Protein AF-A0A948FWY2-F1 (afdb_monomer)

Structure (mmCIF, N/CA/C/O backbone):
data_AF-A0A948FWY2-F1
#
_entry.id   AF-A0A948FWY2-F1
#
loop_
_atom_site.group_PDB
_atom_site.id
_atom_site.type_symbol
_atom_site.label_atom_id
_atom_site.label_alt_id
_atom_site.label_comp_id
_atom_site.label_asym_id
_atom_site.label_entity_id
_atom_site.label_seq_id
_atom_site.pdbx_PDB_ins_code
_atom_site.Cartn_x
_atom_site.Cartn_y
_atom_site.Cartn_z
_atom_site.occupancy
_atom_site.B_iso_or_equiv
_atom_site.auth_seq_id
_atom_site.auth_comp_id
_atom_site.auth_asym_id
_atom_site.auth_atom_id
_atom_site.pdbx_PDB_model_num
ATOM 1 N N . MET A 1 1 ? -75.840 6.523 37.233 1.00 72.19 1 MET A N 1
ATOM 2 C CA . MET A 1 1 ? -74.784 6.254 38.236 1.00 72.19 1 MET A CA 1
ATOM 3 C C . MET A 1 1 ? -73.470 6.743 37.667 1.00 72.19 1 MET A C 1
ATOM 5 O O . MET A 1 1 ? -73.186 6.414 36.523 1.00 72.19 1 MET A O 1
ATOM 9 N N . ALA A 1 2 ? -72.717 7.547 38.417 1.00 69.56 2 ALA A N 1
ATOM 10 C CA . ALA A 1 2 ? -71.394 7.992 37.985 1.00 69.56 2 ALA A CA 1
ATOM 11 C C . ALA A 1 2 ? -70.441 6.792 37.902 1.00 69.56 2 ALA A C 1
ATOM 13 O O . ALA A 1 2 ? -70.475 5.906 38.762 1.00 69.56 2 ALA A O 1
ATOM 14 N N . THR A 1 3 ? -69.621 6.741 36.857 1.00 84.44 3 THR A N 1
ATOM 15 C CA . THR A 1 3 ? -68.682 5.635 36.657 1.00 84.44 3 THR A CA 1
ATOM 16 C C . THR A 1 3 ? -67.422 5.840 37.503 1.00 84.44 3 THR A C 1
ATOM 18 O O . THR A 1 3 ? -67.108 6.953 37.926 1.00 84.44 3 THR A O 1
ATOM 21 N N . LYS A 1 4 ? -66.651 4.771 37.754 1.00 82.81 4 LYS A N 1
ATOM 22 C CA . LYS A 1 4 ? -65.380 4.875 38.502 1.00 82.81 4 LYS A CA 1
ATOM 23 C C . LYS A 1 4 ? -64.406 5.873 37.859 1.00 82.81 4 LYS A C 1
ATOM 25 O O . LYS A 1 4 ? -63.645 6.518 38.570 1.00 82.81 4 LYS A O 1
ATOM 30 N N . LYS A 1 5 ? -64.460 6.022 36.531 1.00 83.75 5 LYS A N 1
ATOM 31 C CA . LYS A 1 5 ? -63.663 7.000 35.785 1.00 83.75 5 LYS A CA 1
ATOM 32 C C . LYS A 1 5 ? -64.078 8.433 36.124 1.00 83.75 5 LYS A C 1
ATOM 34 O O . LYS A 1 5 ? -63.208 9.232 36.447 1.00 83.75 5 LYS A O 1
ATOM 39 N N . ASP A 1 6 ? -65.381 8.719 36.158 1.00 85.69 6 ASP A N 1
ATOM 40 C CA . ASP A 1 6 ? -65.901 10.055 36.490 1.00 85.69 6 ASP A CA 1
ATOM 41 C C . ASP A 1 6 ? -65.516 10.487 37.912 1.00 85.69 6 ASP A C 1
ATOM 43 O O . ASP A 1 6 ? -65.159 11.641 38.138 1.00 85.69 6 ASP A O 1
ATOM 47 N N . LEU A 1 7 ? -65.521 9.552 38.871 1.00 85.12 7 LEU A N 1
ATOM 48 C CA . LEU A 1 7 ? -65.091 9.818 40.250 1.00 85.12 7 LEU A CA 1
ATOM 49 C C . LEU A 1 7 ? -63.589 10.136 40.344 1.00 85.12 7 LEU A C 1
ATOM 51 O O . LEU A 1 7 ? -63.199 11.050 41.072 1.00 85.12 7 LEU A O 1
ATOM 55 N N . VAL A 1 8 ? -62.745 9.416 39.598 1.00 86.50 8 VAL A N 1
ATOM 56 C CA . VAL A 1 8 ? -61.293 9.669 39.556 1.00 86.50 8 VAL A CA 1
ATOM 57 C C . VAL A 1 8 ? -60.990 10.996 38.860 1.00 86.50 8 VAL A C 1
ATOM 59 O O . VAL A 1 8 ? -60.147 11.759 39.335 1.00 86.50 8 VAL A O 1
ATOM 62 N N . GLU A 1 9 ? -61.705 11.310 37.780 1.00 84.81 9 GLU A N 1
ATOM 63 C CA . GLU A 1 9 ? -61.578 12.576 37.058 1.00 84.81 9 GLU A CA 1
ATOM 64 C C . GLU A 1 9 ? -61.958 13.754 37.975 1.00 84.81 9 GLU A C 1
ATOM 66 O O . GLU A 1 9 ? -61.161 14.683 38.137 1.00 84.81 9 GLU A O 1
ATOM 71 N N . ALA A 1 10 ? -63.101 13.665 38.670 1.00 85.00 10 ALA A N 1
ATOM 72 C CA . ALA A 1 10 ? -63.584 14.680 39.612 1.00 85.00 10 ALA A CA 1
ATOM 73 C C . ALA A 1 10 ? -62.633 14.889 40.804 1.00 85.00 10 ALA A C 1
ATOM 75 O O . ALA A 1 10 ? -62.342 16.030 41.174 1.00 85.00 10 ALA A O 1
ATOM 76 N N . TYR A 1 11 ? -62.091 13.806 41.372 1.00 85.94 11 TYR A N 1
ATOM 77 C CA . TYR A 1 11 ? -61.087 13.884 42.436 1.00 85.94 11 TYR A CA 1
ATOM 78 C C . TYR A 1 11 ? -59.767 14.496 41.941 1.00 85.94 11 TYR A C 1
ATOM 80 O O . TYR A 1 11 ? -59.145 15.312 42.624 1.00 85.94 11 TYR A O 1
ATOM 88 N N . SER A 1 12 ? -59.333 14.153 40.725 1.00 81.44 12 SER A N 1
ATOM 89 C CA . SER A 1 12 ? -58.130 14.745 40.133 1.00 81.44 12 SER A CA 1
ATOM 90 C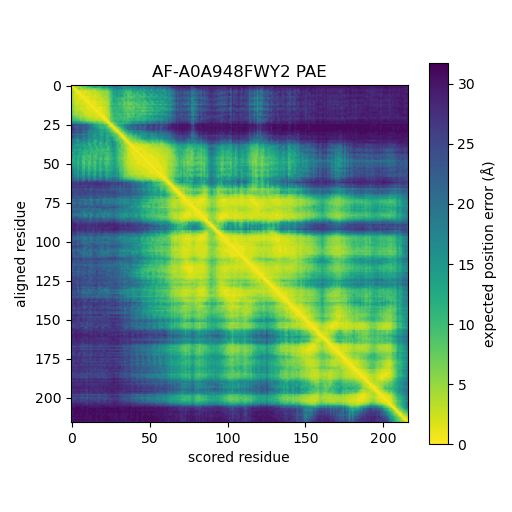 C . SER A 1 12 ? -58.300 16.245 39.862 1.00 81.44 12 SER A C 1
ATOM 92 O O . SER A 1 12 ? -57.350 17.012 40.033 1.00 81.44 12 SER A O 1
ATOM 94 N N . PHE A 1 13 ? -59.512 16.671 39.493 1.00 80.62 13 PHE A N 1
ATOM 95 C CA . PHE A 1 13 ? -59.864 18.066 39.257 1.00 80.62 13 PHE A CA 1
ATOM 96 C C . PHE A 1 13 ? -59.864 18.884 40.555 1.00 80.62 13 PHE A C 1
ATOM 98 O O . PHE A 1 13 ? -59.209 19.928 40.613 1.00 80.62 13 PHE A O 1
ATOM 105 N N . SER A 1 14 ? -60.515 18.395 41.619 1.00 83.81 14 SER A N 1
ATOM 106 C CA . SER A 1 14 ? -60.532 19.084 42.921 1.00 83.81 14 SER A CA 1
ATOM 107 C C . SER A 1 14 ? -59.126 19.213 43.512 1.00 83.81 14 SER A C 1
ATOM 109 O O . SER A 1 14 ? -58.742 20.288 43.979 1.00 83.81 14 SER A O 1
ATOM 111 N N . ARG A 1 15 ? -58.312 18.155 43.398 1.00 82.75 15 ARG A N 1
ATOM 112 C CA . ARG A 1 15 ? -56.911 18.162 43.828 1.00 82.75 15 ARG A CA 1
ATOM 113 C C . ARG A 1 15 ? -56.069 19.170 43.045 1.00 82.75 15 ARG A C 1
ATOM 115 O O . ARG A 1 15 ? -55.296 19.898 43.662 1.00 82.75 15 ARG A O 1
ATOM 122 N N . ARG A 1 16 ? -56.213 19.247 41.715 1.00 75.38 16 ARG A N 1
ATOM 123 C CA . ARG A 1 16 ? -55.498 20.245 40.894 1.00 75.38 16 ARG A CA 1
ATOM 124 C C . ARG A 1 16 ? -55.844 21.662 41.336 1.00 75.38 16 ARG A C 1
ATOM 126 O O . ARG A 1 16 ? -54.931 22.427 41.611 1.00 75.38 16 ARG A O 1
ATOM 133 N N . ARG A 1 17 ? -57.135 21.972 41.491 1.00 77.81 17 ARG A N 1
ATOM 134 C CA . ARG A 1 17 ? -57.610 23.305 41.896 1.00 77.81 17 ARG A CA 1
ATOM 135 C C . ARG A 1 17 ? -57.062 23.743 43.259 1.00 77.81 17 ARG A C 1
ATOM 137 O O . ARG A 1 17 ? -56.660 24.894 43.403 1.00 77.81 17 ARG A O 1
ATOM 144 N N . LEU A 1 18 ? -57.005 22.833 44.236 1.00 79.06 18 LEU A N 1
ATOM 145 C CA . LEU A 1 18 ? -56.407 23.111 45.548 1.00 79.06 18 LEU A CA 1
ATOM 146 C C . LEU A 1 18 ? -54.900 23.372 45.449 1.00 79.06 18 LEU A C 1
ATOM 148 O O . LEU A 1 18 ? -54.412 24.345 46.013 1.00 79.06 18 LEU A O 1
ATOM 152 N N . VAL A 1 19 ? -54.165 22.541 44.704 1.00 74.00 19 VAL A N 1
ATOM 153 C CA . VAL A 1 19 ? -52.713 22.707 44.528 1.00 74.00 19 VAL A CA 1
ATOM 154 C C . VAL A 1 19 ? -52.393 24.024 43.822 1.00 74.00 19 VAL A C 1
ATOM 156 O O . VAL A 1 19 ? -51.484 24.728 44.249 1.00 74.00 19 VAL A O 1
ATOM 159 N N . THR A 1 20 ? -53.158 24.405 42.797 1.00 67.44 20 THR A N 1
ATOM 160 C CA . THR A 1 20 ? -52.990 25.698 42.120 1.00 67.44 20 THR A CA 1
ATOM 161 C C . THR A 1 20 ? -53.187 26.863 43.077 1.00 67.44 20 THR A C 1
ATOM 163 O O . THR A 1 20 ? -52.344 27.748 43.103 1.00 67.44 20 THR A O 1
ATOM 166 N N . ALA A 1 21 ? -54.237 26.838 43.905 1.00 70.69 21 ALA A N 1
ATOM 167 C CA . ALA A 1 21 ? -54.522 27.915 44.854 1.00 70.69 21 ALA A CA 1
ATOM 168 C C . ALA A 1 21 ? -53.371 28.158 45.848 1.00 70.69 21 ALA A C 1
ATOM 170 O O . ALA A 1 21 ? -53.100 29.304 46.198 1.00 70.69 21 ALA A O 1
ATOM 171 N N . PHE A 1 22 ? -52.665 27.099 46.261 1.00 70.56 22 PHE A N 1
ATOM 172 C CA . PHE A 1 22 ? -51.497 27.213 47.138 1.00 70.56 22 PHE A CA 1
ATOM 173 C C . PHE A 1 22 ? -50.196 27.555 46.398 1.00 70.56 22 PHE A C 1
ATOM 175 O O . PHE A 1 22 ? -49.349 28.242 46.959 1.00 70.56 22 PHE A O 1
ATOM 182 N N . VAL A 1 23 ? -50.020 27.092 45.157 1.00 69.12 23 VAL A N 1
ATOM 183 C CA . VAL A 1 23 ? -48.776 27.282 44.387 1.00 69.12 23 VAL A CA 1
ATOM 184 C C . VAL A 1 23 ? -48.736 28.625 43.649 1.00 69.12 23 VAL A C 1
ATOM 186 O O . VAL A 1 23 ? -47.660 29.197 43.511 1.00 69.12 23 VAL A O 1
ATOM 189 N N . SER A 1 24 ? -49.867 29.149 43.161 1.00 63.00 24 SER A N 1
ATOM 190 C CA . SER A 1 24 ? -49.864 30.334 42.290 1.00 63.00 24 SER A CA 1
ATOM 191 C C . SER A 1 24 ? -49.848 31.670 43.030 1.00 63.00 24 SER A C 1
ATOM 193 O O . SER A 1 24 ? -49.515 32.664 42.398 1.00 63.00 24 SER A O 1
ATOM 195 N N . GLY A 1 25 ? -50.212 31.722 44.318 1.00 63.56 25 GLY A N 1
ATOM 196 C CA . GLY A 1 25 ? -50.006 32.873 45.217 1.00 63.56 25 GLY A CA 1
ATOM 197 C C . GLY A 1 25 ? -50.371 34.284 44.706 1.00 63.56 25 GLY A C 1
ATOM 198 O O . GLY A 1 25 ? -49.861 35.253 45.256 1.00 63.56 25 GLY A O 1
ATOM 199 N N . ALA A 1 26 ? -51.189 34.442 43.657 1.00 51.53 26 ALA A N 1
ATOM 200 C CA . ALA A 1 26 ? -51.280 35.700 42.913 1.00 51.53 26 ALA A CA 1
ATOM 201 C C . ALA A 1 26 ? -52.506 36.549 43.317 1.00 51.53 26 ALA A C 1
ATOM 203 O O . ALA A 1 26 ? -53.642 36.158 43.022 1.00 51.53 26 ALA A O 1
ATOM 204 N N . PRO A 1 27 ? -52.314 37.744 43.912 1.00 51.69 27 PRO A N 1
ATOM 205 C CA . PRO A 1 27 ? -53.354 38.759 44.010 1.00 51.69 27 PRO A CA 1
ATOM 206 C C . PRO A 1 27 ? -53.512 39.401 42.622 1.00 51.69 27 PRO A C 1
ATOM 208 O O . PRO A 1 27 ? -52.630 40.125 42.174 1.00 51.69 27 PRO A O 1
ATOM 211 N N . GLY A 1 28 ? -54.598 39.109 41.898 1.00 56.16 28 GLY A N 1
ATOM 212 C CA . GLY A 1 28 ? -54.852 39.780 40.609 1.00 56.16 28 GLY A CA 1
ATOM 213 C C . GLY A 1 28 ? -55.630 39.021 39.533 1.00 56.16 28 GLY A C 1
ATOM 214 O O . GLY A 1 28 ? -55.784 39.544 38.436 1.00 56.16 28 GLY A O 1
ATOM 215 N N . GLY A 1 29 ? -56.151 37.820 39.801 1.00 53.47 29 GLY A N 1
ATOM 216 C CA . GLY A 1 29 ? -57.229 37.259 38.972 1.00 53.47 29 GLY A CA 1
ATOM 217 C C . GLY A 1 29 ? -56.842 36.764 37.573 1.00 53.47 29 GLY A C 1
ATOM 218 O O . GLY A 1 29 ? -57.693 36.731 36.689 1.00 53.47 29 GLY A O 1
ATOM 219 N N . ARG A 1 30 ? -55.596 36.333 37.349 1.00 54.00 30 ARG A N 1
ATOM 220 C CA . ARG A 1 30 ? -55.275 35.480 36.194 1.00 54.00 30 ARG A CA 1
ATOM 221 C C . ARG A 1 30 ? -55.020 34.060 36.673 1.00 54.00 30 ARG A C 1
ATOM 223 O O . ARG A 1 30 ? -53.987 33.779 37.273 1.00 54.00 30 ARG A O 1
ATOM 230 N N . GLU A 1 31 ? -55.980 33.181 36.409 1.00 54.06 31 GLU A N 1
ATOM 231 C CA . GLU A 1 31 ? -55.811 31.736 36.539 1.00 54.06 31 GLU A CA 1
ATOM 232 C C . GLU A 1 31 ? -54.710 31.300 35.572 1.00 54.06 31 GLU A C 1
ATOM 234 O O . GLU A 1 31 ? -54.880 31.290 34.353 1.00 54.06 31 GLU A O 1
ATOM 239 N N . VAL A 1 32 ? -53.533 31.009 36.117 1.00 56.25 32 VAL A N 1
ATOM 240 C CA . VAL A 1 32 ? -52.449 30.407 35.349 1.00 56.25 32 VAL A CA 1
ATOM 241 C C . VAL A 1 32 ? -52.719 28.906 35.339 1.00 56.25 32 VAL A C 1
ATOM 243 O O . VAL A 1 32 ? -52.708 28.273 36.397 1.00 56.25 32 VAL A O 1
ATOM 246 N N . GLU A 1 33 ? -53.017 28.340 34.164 1.00 58.34 33 GLU A N 1
ATOM 247 C CA . GLU A 1 33 ? -53.166 26.890 33.995 1.00 58.34 33 GLU A CA 1
ATOM 248 C C . GLU A 1 33 ? -51.901 26.213 34.555 1.00 58.34 33 GLU A C 1
ATOM 250 O O . GLU A 1 33 ? -50.791 26.570 34.143 1.00 58.34 33 GLU A O 1
ATOM 255 N N . PRO A 1 34 ? -52.022 25.267 35.502 1.00 59.66 34 PRO A N 1
ATOM 256 C CA . PRO A 1 34 ? -50.866 24.605 36.081 1.00 59.66 34 PRO A CA 1
ATOM 257 C C . PRO A 1 34 ? -50.073 23.937 34.968 1.00 59.66 34 PRO A C 1
ATOM 259 O O . PRO A 1 34 ? -50.555 22.996 34.325 1.00 59.66 34 PRO A O 1
ATOM 262 N N . ALA A 1 35 ? -48.844 24.405 34.744 1.00 61.06 35 ALA A N 1
ATOM 263 C CA . ALA A 1 35 ? -47.909 23.688 33.898 1.00 61.06 35 ALA A CA 1
ATOM 264 C C . ALA A 1 35 ? -47.863 22.238 34.402 1.00 61.06 35 ALA A C 1
ATOM 266 O O . ALA A 1 35 ? -47.798 21.992 35.607 1.00 61.06 35 ALA A O 1
ATOM 267 N N . ARG A 1 36 ? -47.982 21.265 33.494 1.00 65.50 36 ARG A N 1
ATOM 268 C CA . ARG A 1 36 ? -47.940 19.832 33.820 1.00 65.50 36 ARG A CA 1
ATOM 269 C C . ARG A 1 36 ? -46.520 19.318 33.560 1.00 65.50 36 ARG A C 1
ATOM 271 O O . ARG A 1 36 ? -46.328 18.629 32.553 1.00 65.50 36 ARG A O 1
ATOM 278 N N . PRO A 1 37 ? -45.520 19.608 34.422 1.00 67.75 37 PRO A N 1
ATOM 279 C CA . PRO A 1 37 ? -44.139 19.204 34.175 1.00 67.75 37 PRO A CA 1
ATOM 280 C C . PRO A 1 37 ? -44.010 17.684 34.057 1.00 67.75 37 PRO A C 1
ATOM 282 O O . PRO A 1 37 ? -43.138 17.208 33.348 1.00 67.75 37 PRO A O 1
ATOM 285 N N . GLY A 1 38 ? -44.930 16.910 34.650 1.00 75.56 38 GLY A N 1
ATOM 286 C CA . GLY A 1 38 ? -44.935 15.449 34.552 1.00 75.56 38 GLY A CA 1
ATOM 287 C C . GLY A 1 38 ? -44.917 14.914 33.115 1.00 75.56 38 GLY A C 1
ATOM 288 O O . GLY A 1 38 ? -44.238 13.929 32.857 1.00 75.56 38 GLY A O 1
ATOM 289 N N . ARG A 1 39 ? -45.583 15.575 32.152 1.00 81.00 39 ARG A N 1
ATOM 290 C CA . ARG A 1 39 ? -45.530 15.143 30.739 1.00 81.00 39 ARG A CA 1
ATOM 291 C C . ARG A 1 39 ? -44.156 15.396 30.121 1.00 81.00 39 ARG A C 1
ATOM 293 O O . ARG A 1 39 ? -43.682 14.557 29.365 1.00 81.00 39 ARG A O 1
ATOM 300 N N . ALA A 1 40 ? -43.522 16.516 30.469 1.00 83.81 40 ALA A N 1
ATOM 301 C CA . ALA A 1 40 ? -42.167 16.833 30.031 1.00 83.81 40 ALA A CA 1
ATOM 302 C C . ALA A 1 40 ? -41.135 15.886 30.666 1.00 83.81 40 ALA A C 1
ATOM 304 O O . ALA A 1 40 ? -40.248 15.408 29.969 1.00 83.81 40 ALA A O 1
ATOM 305 N N . VAL A 1 41 ? -41.296 15.535 31.947 1.00 90.00 41 VAL A N 1
ATOM 306 C CA . VAL A 1 41 ? -40.441 14.559 32.645 1.00 90.00 41 VAL A CA 1
ATOM 307 C C . VAL A 1 41 ? -40.566 13.169 32.018 1.00 90.00 41 VAL A C 1
ATOM 309 O O . VAL A 1 41 ? -39.554 12.555 31.702 1.00 90.00 41 VAL A O 1
ATOM 312 N N . ILE A 1 42 ? -41.790 12.688 31.775 1.00 91.81 42 ILE A N 1
ATOM 313 C CA . ILE A 1 42 ? -42.019 11.390 31.116 1.00 91.81 42 ILE A CA 1
ATOM 314 C C . ILE A 1 42 ? -41.444 11.396 29.694 1.00 91.81 42 ILE A C 1
ATOM 316 O O . ILE A 1 42 ? -40.797 10.432 29.294 1.00 91.81 42 ILE A O 1
ATOM 320 N N . GLY A 1 43 ? -41.636 12.490 28.949 1.00 92.56 43 GLY A N 1
ATOM 321 C CA . GLY A 1 43 ? -41.033 12.665 27.628 1.00 92.56 43 GLY A CA 1
ATOM 322 C C . GLY A 1 43 ? -39.504 12.617 27.673 1.00 92.56 43 GLY A C 1
ATOM 323 O O . GLY A 1 43 ? -38.893 11.912 26.875 1.00 92.56 43 GLY A O 1
ATOM 324 N N . GLY A 1 44 ? -38.886 13.294 28.644 1.00 94.06 44 GLY A N 1
ATOM 325 C CA . GLY A 1 44 ? -37.437 13.268 28.853 1.00 94.06 44 GLY A CA 1
ATOM 326 C C . GLY A 1 44 ? -36.908 11.872 29.187 1.00 94.06 44 GLY A C 1
ATOM 327 O O . GLY A 1 44 ? -35.919 11.440 28.602 1.00 94.06 44 GLY A O 1
ATOM 328 N N . ILE A 1 45 ? -37.600 11.130 30.059 1.00 96.38 45 ILE A N 1
ATOM 329 C CA . ILE A 1 45 ? -37.248 9.738 30.387 1.00 96.38 45 ILE A CA 1
ATOM 330 C C . ILE A 1 45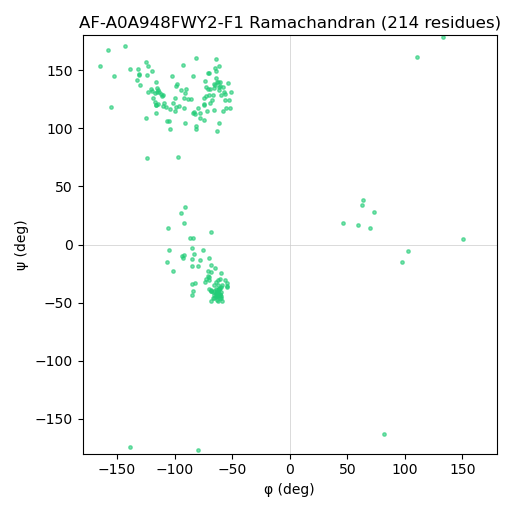 ? -37.335 8.853 29.139 1.00 96.38 45 ILE A C 1
ATOM 332 O O . ILE A 1 45 ? -36.425 8.068 28.886 1.00 96.38 45 ILE A O 1
ATOM 336 N N . ALA A 1 46 ? -38.389 8.999 28.332 1.00 96.50 46 ALA A N 1
ATOM 337 C CA . ALA A 1 46 ? -38.541 8.226 27.102 1.00 96.50 46 ALA A CA 1
ATOM 338 C C . ALA A 1 46 ? -37.389 8.484 26.113 1.00 96.50 46 ALA A C 1
ATOM 340 O O . ALA A 1 46 ? -36.834 7.537 25.560 1.00 96.50 46 ALA A O 1
ATOM 341 N N . ILE A 1 47 ? -36.978 9.746 25.940 1.00 96.81 47 ILE A N 1
ATOM 342 C CA . ILE A 1 47 ? -35.830 10.109 25.093 1.00 96.81 47 ILE A CA 1
ATOM 343 C C . ILE A 1 47 ? -34.526 9.528 25.654 1.00 96.81 47 ILE A C 1
ATOM 345 O O . ILE A 1 47 ? -33.737 8.970 24.895 1.00 96.81 47 ILE A O 1
ATOM 349 N N . ALA A 1 48 ? -34.302 9.607 26.968 1.00 97.12 48 ALA A N 1
ATOM 350 C CA . ALA A 1 48 ? -33.104 9.053 27.598 1.00 97.12 48 ALA A CA 1
ATOM 351 C C . ALA A 1 48 ? -32.991 7.534 27.381 1.00 97.12 48 ALA A C 1
ATOM 353 O O . ALA A 1 48 ? -31.923 7.037 27.029 1.00 97.12 48 ALA A O 1
ATOM 354 N N . VAL A 1 49 ? -34.102 6.804 27.520 1.00 97.69 49 VAL A N 1
ATOM 355 C CA . VAL A 1 49 ? -34.152 5.359 27.247 1.00 97.69 49 VAL A CA 1
ATOM 356 C C . VAL A 1 49 ? -33.863 5.064 25.775 1.00 97.69 49 VAL A C 1
ATOM 358 O O . VAL A 1 49 ? -33.096 4.150 25.487 1.00 97.69 49 VAL A O 1
ATOM 361 N N . LEU A 1 50 ? -34.419 5.846 24.844 1.00 97.31 50 LEU A N 1
ATOM 362 C CA . LEU A 1 50 ? -34.147 5.684 23.411 1.00 97.31 50 LEU A CA 1
ATOM 363 C C . LEU A 1 50 ? -32.674 5.925 23.064 1.00 97.31 50 LEU A C 1
ATOM 365 O O . LEU A 1 50 ? -32.108 5.170 22.278 1.00 97.31 50 LEU A O 1
ATOM 369 N N . LEU A 1 51 ? -32.036 6.929 23.669 1.00 97.25 51 LEU A N 1
ATOM 370 C CA . LEU A 1 51 ? -30.609 7.196 23.470 1.00 97.25 51 LEU A CA 1
ATOM 371 C C . LEU A 1 51 ? -29.735 6.064 24.021 1.00 97.25 51 LEU A C 1
ATOM 373 O O . LEU A 1 51 ? -28.812 5.624 23.339 1.00 97.25 51 LEU A O 1
ATOM 377 N N . LEU A 1 52 ? -30.045 5.554 25.218 1.00 96.50 52 LEU A N 1
ATOM 378 C CA . LEU A 1 52 ? -29.335 4.411 25.802 1.00 96.50 52 LEU A CA 1
ATOM 379 C C . LEU A 1 52 ? -29.508 3.143 24.956 1.00 96.50 52 LEU A C 1
ATOM 381 O O . LEU A 1 52 ? -28.535 2.429 24.720 1.00 96.50 52 LEU A O 1
ATOM 385 N N . ALA A 1 53 ? -30.719 2.889 24.458 1.00 95.69 53 ALA A N 1
ATOM 386 C CA . ALA A 1 53 ? -30.987 1.777 23.552 1.00 95.69 53 ALA A CA 1
ATOM 387 C C . ALA A 1 53 ? -30.211 1.926 22.232 1.00 95.69 53 ALA A C 1
ATOM 389 O O . ALA A 1 53 ? -29.584 0.970 21.782 1.00 95.69 53 ALA A O 1
ATOM 390 N N . GLY A 1 54 ? -30.184 3.128 21.647 1.00 93.19 54 GLY A N 1
ATOM 391 C CA . GLY A 1 54 ? -29.406 3.422 20.442 1.00 93.19 54 GLY A CA 1
ATOM 392 C C . GLY A 1 54 ? -27.906 3.194 20.641 1.00 93.19 54 GLY A C 1
ATOM 393 O O . GLY A 1 54 ? -27.273 2.522 19.829 1.00 93.19 54 GLY A O 1
ATOM 394 N N . ALA A 1 55 ? -27.342 3.671 21.753 1.00 92.38 55 ALA A N 1
ATOM 395 C CA . ALA A 1 55 ? -25.938 3.442 22.092 1.00 92.38 55 ALA A CA 1
ATOM 396 C C . ALA A 1 55 ? -25.619 1.949 22.298 1.00 92.38 55 ALA A C 1
ATOM 398 O O . ALA A 1 55 ? -24.577 1.474 21.845 1.00 92.38 55 ALA A O 1
ATOM 399 N N . ALA A 1 56 ? -26.520 1.190 22.932 1.00 89.00 56 ALA A N 1
ATOM 400 C CA . ALA A 1 56 ? -26.355 -0.251 23.115 1.00 89.00 56 ALA A CA 1
ATOM 401 C C . ALA A 1 56 ? -26.346 -1.006 21.775 1.00 89.00 56 ALA A C 1
ATOM 403 O O . ALA A 1 56 ? -25.495 -1.869 21.567 1.00 89.00 56 ALA A O 1
ATOM 404 N N . VAL A 1 57 ? -27.239 -0.646 20.848 1.00 89.12 57 VAL A N 1
ATOM 405 C CA . VAL A 1 57 ? -27.276 -1.229 19.497 1.00 89.12 57 VAL A CA 1
ATOM 406 C C . VAL A 1 57 ? -25.998 -0.903 18.722 1.00 89.12 57 VAL A C 1
ATOM 408 O O . VAL A 1 57 ? -25.396 -1.805 18.146 1.00 89.12 57 VAL A O 1
ATOM 411 N N . LEU A 1 58 ? -25.533 0.349 18.758 1.00 84.81 58 LEU A N 1
ATOM 412 C CA . LEU A 1 58 ? -24.286 0.748 18.093 1.00 84.81 58 LEU A CA 1
ATOM 413 C C . LEU A 1 58 ? -23.069 -0.016 18.632 1.00 84.81 58 LEU A C 1
ATOM 415 O O . LEU A 1 58 ? -22.203 -0.407 17.853 1.00 84.81 58 LEU A O 1
ATOM 419 N N . LYS A 1 59 ? -23.021 -0.280 19.943 1.00 81.56 59 LYS A N 1
ATOM 420 C CA . LYS A 1 59 ? -21.951 -1.078 20.557 1.00 81.56 59 LYS A CA 1
ATOM 421 C C . LYS A 1 59 ? -21.943 -2.526 20.060 1.00 81.56 59 LYS A C 1
ATOM 423 O O . LYS A 1 59 ? -20.872 -3.083 19.883 1.00 81.56 59 LYS A O 1
ATOM 428 N N . ILE A 1 60 ? -23.115 -3.128 19.855 1.00 77.44 60 ILE A N 1
ATOM 429 C CA . ILE A 1 60 ? -23.238 -4.518 19.385 1.00 77.44 60 ILE A CA 1
ATOM 430 C C . ILE A 1 60 ? -22.872 -4.637 17.899 1.00 77.44 60 ILE A C 1
ATOM 432 O O . ILE A 1 60 ? -22.334 -5.655 17.482 1.00 77.44 60 ILE A O 1
ATOM 436 N N . ILE A 1 61 ? -23.149 -3.600 17.102 1.00 74.81 61 ILE A N 1
ATOM 437 C CA . ILE A 1 61 ? -22.799 -3.569 15.673 1.00 74.81 61 ILE A CA 1
ATOM 438 C C . ILE A 1 61 ? -21.288 -3.380 15.467 1.00 74.81 61 ILE A C 1
ATOM 440 O O . ILE A 1 61 ? -20.742 -3.871 14.480 1.00 74.81 61 ILE A O 1
ATOM 444 N N . GLY A 1 62 ? -20.602 -2.696 16.388 1.00 61.25 62 GLY A N 1
ATOM 445 C CA . GLY A 1 62 ? -19.142 -2.659 16.413 1.00 61.25 62 GLY A CA 1
ATOM 446 C C . GLY A 1 62 ? -18.594 -4.062 16.652 1.00 61.25 62 GLY A C 1
ATOM 447 O O . GLY A 1 62 ? -18.562 -4.523 17.790 1.00 61.25 62 GLY A O 1
ATOM 448 N N . SER A 1 63 ? -18.205 -4.751 15.579 1.00 55.91 63 SER A N 1
ATOM 449 C CA . SER A 1 63 ? -17.636 -6.094 15.678 1.00 55.91 63 SER A CA 1
ATOM 450 C C . SER A 1 63 ? -16.350 -6.045 16.510 1.00 55.91 63 SER A C 1
ATOM 452 O O . SER A 1 63 ? -15.555 -5.115 16.329 1.00 55.91 63 SER A O 1
ATOM 454 N N . PRO A 1 64 ? -16.138 -6.994 17.440 1.00 61.97 64 PRO A N 1
ATOM 455 C CA . PRO A 1 64 ? -14.834 -7.159 18.056 1.00 61.97 64 PRO A CA 1
ATOM 456 C C . PRO A 1 64 ? -13.833 -7.463 16.942 1.00 61.97 64 PRO A C 1
ATOM 458 O O . PRO A 1 64 ? -14.081 -8.307 16.086 1.00 61.97 64 PRO A O 1
ATOM 461 N N . VAL A 1 65 ? -12.742 -6.705 16.916 1.00 67.19 65 VAL A N 1
ATOM 462 C CA . VAL A 1 65 ? -11.642 -6.992 16.009 1.00 67.19 65 VAL A CA 1
ATOM 463 C C . VAL A 1 65 ? -10.815 -8.083 16.673 1.00 67.19 65 VAL A C 1
ATOM 465 O O . VAL A 1 65 ? -10.085 -7.801 17.624 1.00 67.19 65 VAL A O 1
ATOM 468 N N . ASP A 1 66 ? -11.026 -9.325 16.245 1.00 67.94 66 ASP A N 1
ATOM 469 C CA . ASP A 1 66 ? -10.270 -10.473 16.733 1.00 67.94 66 ASP A CA 1
ATOM 470 C C . ASP A 1 66 ? -8.947 -10.533 15.970 1.00 67.94 66 ASP A C 1
ATOM 472 O O . ASP A 1 66 ? -8.913 -10.743 14.760 1.00 67.94 66 ASP A O 1
ATOM 476 N N . LEU A 1 67 ? -7.859 -10.280 16.693 1.00 73.81 67 LEU A N 1
ATOM 477 C CA . LEU A 1 67 ? -6.509 -10.504 16.200 1.00 73.81 67 LEU A CA 1
ATOM 478 C C . LEU A 1 67 ? -6.239 -12.000 16.296 1.00 73.81 67 LEU A C 1
ATOM 480 O O . LEU A 1 67 ? -6.184 -12.528 17.406 1.00 73.81 67 LEU A O 1
ATOM 484 N N . ASP A 1 68 ? -6.096 -12.671 15.159 1.00 74.62 68 ASP A N 1
ATOM 485 C CA . ASP A 1 68 ? -5.644 -14.063 15.147 1.00 74.62 68 ASP A CA 1
ATOM 486 C C . ASP A 1 68 ? -4.115 -14.113 15.355 1.00 74.62 68 ASP A C 1
ATOM 488 O O . ASP A 1 68 ? -3.366 -13.685 14.473 1.00 74.62 68 ASP A O 1
ATOM 492 N N . PRO A 1 69 ? -3.616 -14.578 16.514 1.00 68.94 69 PRO A N 1
ATOM 493 C CA . PRO A 1 69 ? -2.184 -14.670 16.748 1.00 68.94 69 PRO A CA 1
ATOM 494 C C . PRO A 1 69 ? -1.525 -15.759 15.898 1.00 68.94 69 PRO A C 1
ATOM 496 O O . PRO A 1 69 ? -0.308 -15.783 15.845 1.00 68.94 69 PRO A O 1
ATOM 499 N N . ASP A 1 70 ? -2.262 -16.649 15.237 1.00 72.50 70 ASP A N 1
ATOM 500 C CA . ASP A 1 70 ? -1.671 -17.715 14.424 1.00 72.50 70 ASP A CA 1
ATOM 501 C C . ASP A 1 70 ? -1.539 -17.320 12.941 1.00 72.50 70 ASP A C 1
ATOM 503 O O . ASP A 1 70 ? -0.860 -18.008 12.170 1.00 72.50 70 ASP A O 1
ATOM 507 N N . GLU A 1 71 ? -2.138 -16.196 12.531 1.00 79.62 71 GLU A N 1
ATOM 508 C CA . GLU A 1 71 ? -2.155 -15.733 11.144 1.00 79.62 71 GLU A CA 1
ATOM 509 C C . GLU A 1 71 ? -1.399 -14.415 10.953 1.00 79.62 71 GLU A C 1
ATOM 511 O O . GLU A 1 71 ? -1.567 -13.438 11.687 1.00 79.62 71 GLU A O 1
ATOM 516 N N . ALA A 1 72 ? -0.583 -14.380 9.900 1.00 84.81 72 ALA A N 1
ATOM 517 C CA . ALA A 1 72 ? 0.165 -13.197 9.525 1.00 84.81 72 ALA A CA 1
ATOM 518 C C . ALA A 1 72 ? -0.772 -12.125 8.942 1.00 84.81 72 ALA A C 1
ATOM 520 O O . ALA A 1 72 ? -1.354 -12.322 7.877 1.00 84.81 72 ALA A O 1
ATOM 521 N N . GLN A 1 73 ? -0.910 -10.986 9.624 1.00 89.94 73 GLN A N 1
ATOM 522 C CA . GLN A 1 73 ? -1.937 -9.984 9.308 1.00 89.94 73 GLN A CA 1
ATOM 523 C C . GLN A 1 73 ? -1.375 -8.569 9.195 1.00 89.94 73 GLN A C 1
ATOM 525 O O . GLN A 1 73 ? -0.463 -8.177 9.928 1.00 89.94 73 GLN A O 1
ATOM 530 N N . LEU A 1 74 ? -1.966 -7.786 8.288 1.00 92.44 74 LEU A N 1
ATOM 531 C CA . LEU A 1 74 ? -1.763 -6.344 8.203 1.00 92.44 74 LEU A CA 1
ATOM 532 C C . LEU A 1 74 ? -2.774 -5.649 9.112 1.00 92.44 74 LEU A C 1
ATOM 534 O O . LEU A 1 74 ? -3.979 -5.831 8.970 1.00 92.44 74 LEU A O 1
ATOM 538 N N . ILE A 1 75 ? -2.276 -4.824 10.020 1.00 92.94 75 ILE A N 1
ATOM 539 C CA . ILE A 1 75 ? -3.057 -4.087 11.006 1.00 92.94 75 ILE A CA 1
ATOM 540 C C . ILE A 1 75 ? -2.868 -2.599 10.740 1.00 92.94 75 ILE A C 1
ATOM 542 O O . ILE A 1 75 ? -1.737 -2.131 10.656 1.00 92.94 75 ILE A O 1
ATOM 546 N N . SER A 1 76 ? -3.962 -1.847 10.664 1.00 93.50 76 SER A N 1
ATOM 547 C CA . SER A 1 76 ? -3.926 -0.388 10.552 1.00 93.50 76 SER A CA 1
ATOM 548 C C . SER A 1 76 ? -4.578 0.239 11.784 1.00 93.50 76 SER A C 1
ATOM 550 O O . SER A 1 76 ? -5.745 -0.032 12.091 1.00 93.50 76 SER A O 1
ATOM 552 N N . GLU A 1 77 ? -3.821 1.043 12.533 1.00 93.12 77 GLU A N 1
ATOM 553 C CA . GLU A 1 77 ? -4.317 1.717 13.736 1.00 93.12 77 GLU A CA 1
ATOM 554 C C . GLU A 1 77 ? -5.331 2.795 13.350 1.00 93.12 77 GLU A C 1
ATOM 556 O O . GLU A 1 77 ? -5.022 3.751 12.636 1.00 93.12 77 GLU A O 1
ATOM 561 N N . LYS A 1 78 ? -6.547 2.686 13.880 1.00 91.38 78 LYS A N 1
ATOM 562 C CA . LYS A 1 78 ? -7.659 3.583 13.553 1.00 91.38 78 LYS A CA 1
ATOM 563 C C . LYS A 1 78 ? -7.373 5.056 13.871 1.00 91.38 78 LYS A C 1
ATOM 565 O O . LYS A 1 78 ? -7.853 5.938 13.161 1.00 91.38 78 LYS A O 1
ATOM 570 N N . GLU A 1 79 ? -6.662 5.330 14.961 1.00 92.50 79 GLU A N 1
ATOM 571 C CA . GLU A 1 79 ? -6.430 6.685 15.465 1.00 92.50 79 GLU A CA 1
ATOM 572 C C . GLU A 1 79 ? -5.258 7.396 14.780 1.00 92.50 79 GLU A C 1
ATOM 574 O O . GLU A 1 79 ? -5.346 8.599 14.526 1.00 92.50 79 GLU A O 1
ATOM 579 N N . SER A 1 80 ? -4.161 6.685 14.507 1.00 92.25 80 SER A N 1
ATOM 580 C CA . SER A 1 80 ? -2.934 7.271 13.951 1.00 92.25 80 SER A CA 1
ATOM 581 C C . SER A 1 80 ? -2.767 7.025 12.448 1.00 92.25 80 SER A C 1
ATOM 583 O O . SER A 1 80 ? -2.059 7.784 11.786 1.00 92.25 80 SER A O 1
ATOM 585 N N . GLY A 1 81 ? -3.409 5.983 11.910 1.00 91.06 81 GLY A N 1
ATOM 586 C CA . GLY A 1 81 ? -3.148 5.461 10.569 1.00 91.06 81 GLY A CA 1
ATOM 587 C C . GLY A 1 81 ? -1.792 4.763 10.437 1.00 91.06 81 GLY A C 1
ATOM 588 O O . GLY A 1 81 ? -1.317 4.587 9.320 1.00 91.06 81 GLY A O 1
ATOM 589 N N . ALA A 1 82 ? -1.129 4.430 11.549 1.00 91.88 82 ALA A N 1
ATOM 590 C CA . ALA A 1 82 ? 0.101 3.653 11.526 1.00 91.88 82 ALA A CA 1
ATOM 591 C C . ALA A 1 82 ? -0.196 2.200 11.142 1.00 91.88 82 ALA A C 1
ATOM 593 O O . ALA A 1 82 ? -1.107 1.576 11.692 1.00 91.88 82 ALA A O 1
ATOM 594 N N . ASP A 1 83 ? 0.613 1.667 10.229 1.00 93.06 83 ASP A N 1
ATOM 595 C CA . ASP A 1 83 ? 0.500 0.293 9.762 1.00 93.06 83 ASP A CA 1
ATOM 596 C C . ASP A 1 83 ? 1.498 -0.614 10.488 1.00 93.06 83 ASP A C 1
ATOM 598 O O . ASP A 1 83 ? 2.675 -0.285 10.687 1.00 93.06 83 ASP A O 1
ATOM 602 N N . TYR A 1 84 ? 1.018 -1.791 10.858 1.00 92.94 84 TYR A N 1
ATOM 603 C CA . TYR A 1 84 ? 1.750 -2.824 11.568 1.00 92.94 84 TYR A CA 1
ATOM 604 C C . TYR A 1 84 ? 1.541 -4.166 10.881 1.00 92.94 84 TYR A C 1
ATOM 606 O O . TYR A 1 84 ? 0.496 -4.425 10.291 1.00 92.94 84 TYR A O 1
ATOM 614 N N . VAL A 1 85 ? 2.522 -5.048 10.998 1.00 92.62 85 VAL A N 1
ATOM 615 C CA . VAL A 1 85 ? 2.399 -6.437 10.571 1.00 92.62 85 VAL A CA 1
ATOM 616 C C . VAL A 1 85 ? 2.588 -7.328 11.786 1.00 92.62 85 VAL A C 1
ATOM 618 O O . VAL A 1 85 ? 3.576 -7.207 12.516 1.00 92.62 85 VAL A O 1
ATOM 621 N N . LEU A 1 86 ? 1.613 -8.200 12.007 1.00 89.94 86 LEU A N 1
ATOM 622 C CA . LEU A 1 86 ? 1.652 -9.231 13.030 1.00 89.94 86 LEU A CA 1
ATOM 623 C C . LEU A 1 86 ? 2.259 -10.483 12.393 1.00 89.94 86 LEU A C 1
ATOM 625 O O . LEU A 1 86 ? 1.606 -11.119 11.576 1.00 89.94 86 LEU A O 1
ATOM 629 N N . ILE A 1 87 ? 3.523 -10.791 12.693 1.00 85.25 87 ILE A N 1
ATOM 630 C CA . ILE A 1 87 ? 4.240 -11.959 12.143 1.00 85.25 87 ILE A CA 1
ATOM 631 C C . ILE A 1 87 ? 5.091 -12.647 13.208 1.00 85.25 87 ILE A C 1
ATOM 633 O O . ILE A 1 87 ? 5.621 -11.991 14.110 1.00 85.25 87 ILE A O 1
ATOM 637 N N . SER A 1 88 ? 5.288 -13.958 13.047 1.00 75.25 88 SER A N 1
ATOM 638 C CA . SER A 1 88 ? 6.373 -14.697 13.694 1.00 75.25 88 SER A CA 1
ATOM 639 C C . SER A 1 88 ? 7.600 -14.684 12.784 1.00 75.25 88 SER A C 1
ATOM 641 O O . SER A 1 88 ? 7.512 -14.883 11.570 1.00 75.25 88 SER A O 1
ATOM 643 N N . THR A 1 89 ? 8.770 -14.401 13.346 1.00 65.94 89 THR A N 1
ATOM 644 C CA . THR A 1 89 ? 10.031 -14.438 12.594 1.00 65.94 89 THR A CA 1
ATOM 645 C C . THR A 1 89 ? 10.792 -15.714 12.912 1.00 65.94 89 THR A C 1
ATOM 647 O O . THR A 1 89 ? 10.771 -16.175 14.048 1.00 65.94 89 THR A O 1
ATOM 650 N N . GLN A 1 90 ? 11.503 -16.282 11.933 1.00 59.22 90 GLN A N 1
ATOM 651 C CA . GLN A 1 90 ? 12.325 -17.472 12.169 1.00 59.22 90 GLN A CA 1
ATOM 652 C C . GLN A 1 90 ? 13.332 -17.229 13.304 1.00 59.22 90 GLN A C 1
ATOM 654 O O . GLN A 1 90 ? 14.212 -16.379 13.182 1.00 59.22 90 GLN A O 1
ATOM 659 N N . GLY A 1 91 ? 13.201 -17.997 14.389 1.00 59.56 91 GLY A N 1
ATOM 660 C CA . GLY A 1 91 ? 14.026 -17.881 15.596 1.00 59.56 91 GLY A CA 1
ATOM 661 C C . GLY A 1 91 ? 13.350 -17.166 16.770 1.00 59.56 91 GLY A C 1
ATOM 662 O O . GLY A 1 91 ? 13.918 -17.159 17.859 1.00 59.56 91 GLY A O 1
ATOM 663 N N . GLU A 1 92 ? 12.152 -16.611 16.577 1.00 63.12 92 GLU A N 1
ATOM 664 C CA . GLU A 1 92 ? 11.303 -16.083 17.645 1.00 63.12 92 GLU A CA 1
ATOM 665 C C . GLU A 1 92 ? 10.028 -16.933 17.725 1.00 63.12 92 GLU A C 1
ATOM 667 O O . GLU A 1 92 ? 9.293 -17.045 16.747 1.00 63.12 92 GLU A O 1
ATOM 672 N N . ASP A 1 93 ? 9.773 -17.540 18.887 1.00 62.25 93 ASP A N 1
ATOM 673 C CA . ASP A 1 93 ? 8.590 -18.386 19.122 1.00 62.25 93 ASP A CA 1
ATOM 674 C C . ASP A 1 93 ? 7.294 -17.568 19.293 1.00 62.25 93 ASP A C 1
ATOM 676 O O . ASP A 1 93 ? 6.210 -18.134 19.416 1.00 62.25 93 ASP A O 1
ATOM 680 N N . GLU A 1 94 ? 7.390 -16.236 19.318 1.00 70.19 94 GLU A N 1
ATOM 681 C CA . GLU A 1 94 ? 6.297 -15.336 19.681 1.00 70.19 94 GLU A CA 1
ATOM 682 C C . GLU A 1 94 ? 5.966 -14.375 18.534 1.00 70.19 94 GLU A C 1
ATOM 684 O O . GLU A 1 94 ? 6.859 -13.774 17.927 1.00 70.19 94 GLU A O 1
ATOM 689 N N . LEU A 1 95 ? 4.673 -14.216 18.234 1.00 74.75 95 LEU A N 1
ATOM 690 C CA . LEU A 1 95 ? 4.227 -13.197 17.292 1.00 74.75 95 LEU A CA 1
ATOM 691 C C . LEU A 1 95 ? 4.410 -11.811 17.885 1.00 74.75 95 LEU A C 1
ATOM 693 O O . LEU A 1 95 ? 4.007 -11.535 19.014 1.00 74.75 95 LEU A O 1
ATOM 697 N N . ARG A 1 96 ? 4.975 -10.914 17.078 1.00 84.19 96 ARG A N 1
ATOM 698 C CA . ARG A 1 96 ? 5.190 -9.525 17.473 1.00 84.19 96 ARG A CA 1
ATOM 699 C C . ARG A 1 96 ? 4.540 -8.569 16.501 1.00 84.19 96 ARG A C 1
ATOM 701 O O . ARG A 1 96 ? 4.531 -8.787 15.289 1.00 84.19 96 ARG A O 1
ATOM 708 N N . LEU A 1 97 ? 4.053 -7.468 17.059 1.00 89.75 97 LEU A N 1
ATOM 709 C CA . LEU A 1 97 ? 3.490 -6.364 16.305 1.00 89.75 97 LEU A CA 1
ATOM 710 C C . LEU A 1 97 ? 4.635 -5.489 15.785 1.00 89.75 97 LEU A C 1
ATOM 712 O O . LEU A 1 97 ? 5.228 -4.721 16.541 1.00 89.75 97 LEU A O 1
ATOM 716 N N . ARG A 1 98 ? 4.986 -5.606 14.505 1.00 91.88 98 ARG A N 1
ATOM 717 C CA . ARG A 1 98 ? 6.111 -4.867 13.910 1.00 91.88 98 ARG A CA 1
ATOM 718 C C . ARG A 1 98 ? 5.600 -3.671 13.104 1.00 91.88 98 ARG A C 1
ATOM 720 O O . ARG A 1 98 ? 4.829 -3.881 12.169 1.00 91.88 98 ARG A O 1
ATOM 727 N N . PRO A 1 99 ? 6.010 -2.428 13.412 1.00 94.06 99 PRO A N 1
ATOM 728 C CA . PRO A 1 99 ? 5.653 -1.269 12.595 1.00 94.06 99 PRO A CA 1
ATOM 729 C C . PRO A 1 99 ? 6.199 -1.420 11.172 1.00 94.06 99 PRO A C 1
ATOM 731 O O . PRO A 1 99 ? 7.369 -1.775 11.005 1.00 94.06 99 PRO A O 1
ATOM 734 N N . VAL A 1 100 ? 5.399 -1.109 10.153 1.00 94.00 100 VAL A N 1
ATOM 735 C CA . VAL A 1 100 ? 5.827 -1.191 8.750 1.00 94.00 100 VAL A CA 1
ATOM 736 C C . VAL A 1 100 ? 5.858 0.188 8.117 1.00 94.00 100 VAL A C 1
ATOM 738 O O . VAL A 1 100 ? 4.923 0.972 8.228 1.00 94.00 100 VAL A O 1
ATOM 741 N N . ILE A 1 101 ? 6.952 0.498 7.422 1.00 93.06 101 ILE A N 1
ATOM 742 C CA . ILE A 1 101 ? 7.160 1.838 6.853 1.00 93.06 101 ILE A CA 1
ATOM 743 C C . ILE A 1 101 ? 6.367 2.120 5.566 1.00 93.06 101 ILE A C 1
ATOM 745 O O . ILE A 1 101 ? 6.323 3.268 5.129 1.00 93.06 101 ILE A O 1
ATOM 749 N N . ASN A 1 102 ? 5.794 1.101 4.916 1.00 91.69 102 ASN A N 1
ATOM 750 C CA . ASN A 1 102 ? 4.900 1.246 3.760 1.00 91.69 102 ASN A CA 1
ATOM 751 C C . ASN A 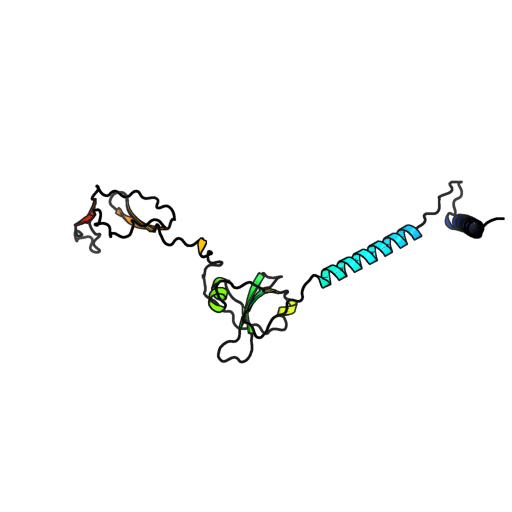1 102 ? 4.113 -0.041 3.466 1.00 91.69 102 ASN A C 1
ATOM 753 O O . ASN A 1 102 ? 4.605 -1.148 3.695 1.00 91.69 102 ASN A O 1
ATOM 757 N N . ILE A 1 103 ? 2.939 0.106 2.840 1.00 91.06 103 ILE A N 1
ATOM 758 C CA . ILE A 1 103 ? 2.087 -1.026 2.449 1.00 91.06 103 ILE A CA 1
ATOM 759 C C . ILE A 1 103 ? 2.765 -1.966 1.444 1.00 91.06 103 ILE A C 1
ATOM 761 O O . ILE A 1 103 ? 2.531 -3.164 1.486 1.00 91.06 103 ILE A O 1
ATOM 765 N N . THR A 1 104 ? 3.652 -1.463 0.573 1.00 93.44 104 THR A N 1
ATOM 766 C CA . THR A 1 104 ? 4.376 -2.305 -0.396 1.00 93.44 104 THR A CA 1
ATOM 767 C C . THR A 1 104 ? 5.244 -3.340 0.316 1.00 93.44 104 THR A C 1
ATOM 769 O O . THR A 1 104 ? 5.315 -4.490 -0.103 1.00 93.44 104 THR A O 1
ATOM 772 N N . SER A 1 105 ? 5.871 -2.962 1.429 1.00 93.50 105 SER A N 1
ATOM 773 C CA . SER A 1 105 ? 6.659 -3.876 2.254 1.00 93.50 105 SER A CA 1
ATOM 774 C C . SER A 1 105 ? 5.768 -4.907 2.940 1.00 93.50 105 SER A C 1
ATOM 776 O O . SER A 1 105 ? 6.131 -6.078 2.981 1.00 93.50 105 SER A O 1
ATOM 778 N N . ALA A 1 106 ? 4.585 -4.502 3.413 1.00 93.19 106 ALA A N 1
ATOM 779 C CA . ALA A 1 106 ? 3.597 -5.439 3.945 1.00 93.19 106 ALA A CA 1
ATOM 780 C C . ALA A 1 106 ? 3.110 -6.423 2.866 1.00 93.19 106 ALA A C 1
ATOM 782 O O . ALA A 1 106 ? 3.080 -7.623 3.114 1.00 93.19 106 ALA A O 1
ATOM 783 N N . MET A 1 107 ? 2.829 -5.949 1.649 1.00 92.44 107 MET A N 1
ATOM 784 C CA . MET A 1 107 ? 2.436 -6.789 0.510 1.00 92.44 107 MET A CA 1
ATOM 785 C C . MET A 1 107 ? 3.526 -7.787 0.103 1.00 92.44 107 MET A C 1
ATOM 787 O O . MET A 1 107 ? 3.229 -8.908 -0.296 1.00 92.44 107 MET A O 1
ATOM 791 N N . LEU A 1 108 ? 4.801 -7.410 0.209 1.00 92.19 108 LEU A N 1
ATOM 792 C CA . LEU A 1 108 ? 5.912 -8.330 -0.055 1.00 92.19 108 LEU A CA 1
ATOM 793 C C . LEU A 1 108 ? 6.046 -9.420 1.018 1.00 92.19 108 LEU A C 1
ATOM 795 O O . LEU A 1 108 ? 6.536 -10.503 0.709 1.00 92.19 108 LEU A O 1
ATOM 799 N N . LEU A 1 109 ? 5.628 -9.141 2.256 1.00 91.38 109 LEU A N 1
ATOM 800 C CA . LEU A 1 109 ? 5.668 -10.094 3.368 1.00 91.38 109 LEU A CA 1
ATOM 801 C C . LEU A 1 109 ? 4.442 -11.014 3.399 1.00 91.38 109 LEU A C 1
ATOM 803 O O . LEU A 1 109 ? 4.589 -12.209 3.634 1.00 91.38 109 LEU A O 1
ATOM 807 N N . LEU A 1 110 ? 3.251 -10.455 3.178 1.00 90.88 110 LEU A N 1
ATOM 808 C CA . LEU A 1 110 ? 1.963 -11.124 3.390 1.00 90.88 110 LEU A CA 1
ATOM 809 C C . LEU A 1 110 ? 1.258 -11.529 2.086 1.00 90.88 110 LEU A C 1
ATOM 811 O O . LEU A 1 110 ? 0.336 -12.336 2.111 1.00 90.88 110 LEU A O 1
ATOM 815 N N . GLY A 1 111 ? 1.694 -10.994 0.944 1.00 90.31 111 GLY A N 1
ATOM 816 C CA . GLY A 1 111 ? 1.055 -11.182 -0.358 1.00 90.31 111 GLY A CA 1
ATOM 817 C C . GLY A 1 111 ? 0.379 -9.913 -0.888 1.00 90.31 111 GLY A C 1
ATOM 818 O O . GLY A 1 111 ? 0.100 -8.965 -0.158 1.00 90.31 111 GLY A O 1
ATOM 819 N N . ALA A 1 112 ? 0.127 -9.887 -2.200 1.00 85.81 112 ALA A N 1
ATOM 820 C CA . ALA A 1 112 ? -0.382 -8.700 -2.893 1.00 85.81 112 ALA A CA 1
ATOM 821 C C . ALA A 1 112 ? -1.841 -8.352 -2.542 1.00 85.81 112 ALA A C 1
ATOM 823 O O . ALA A 1 112 ? -2.195 -7.176 -2.543 1.00 85.81 112 ALA A O 1
ATOM 824 N N . ASP A 1 113 ? -2.658 -9.358 -2.224 1.00 85.12 113 ASP A N 1
ATOM 825 C CA . ASP A 1 113 ? -4.098 -9.218 -1.961 1.00 85.12 113 ASP A CA 1
ATOM 826 C C . ASP A 1 113 ? -4.414 -9.064 -0.460 1.00 85.12 113 ASP A C 1
ATOM 828 O O . ASP A 1 113 ? -5.479 -9.461 0.006 1.00 85.12 113 ASP A O 1
ATOM 832 N N . ILE A 1 114 ? -3.472 -8.523 0.320 1.00 88.06 114 ILE A N 1
ATOM 833 C CA . ILE A 1 114 ? -3.642 -8.334 1.762 1.00 88.06 114 ILE A CA 1
ATOM 834 C C . ILE A 1 114 ? -4.666 -7.228 2.062 1.00 88.06 114 ILE A C 1
ATOM 836 O O . ILE A 1 114 ? -4.555 -6.103 1.568 1.00 88.06 114 ILE A O 1
ATOM 840 N N . GLU A 1 115 ? -5.643 -7.529 2.916 1.00 87.81 115 GLU A N 1
ATOM 841 C CA . GLU A 1 115 ? -6.613 -6.553 3.415 1.00 87.81 115 GLU A CA 1
ATOM 842 C C . GLU A 1 115 ? -6.213 -6.082 4.823 1.00 87.81 115 GLU A C 1
ATOM 844 O O . GLU A 1 115 ? -5.996 -6.911 5.709 1.00 87.81 115 GLU A O 1
ATOM 849 N N . PRO A 1 116 ? -6.088 -4.762 5.060 1.00 89.62 116 PRO A N 1
ATOM 850 C CA . PRO A 1 116 ? -5.734 -4.245 6.373 1.00 89.62 116 PRO A CA 1
ATOM 851 C C . PRO A 1 116 ? -6.901 -4.389 7.350 1.00 89.62 116 PRO A C 1
ATOM 853 O O . PRO A 1 116 ? -8.006 -3.886 7.119 1.00 89.62 116 PRO A O 1
ATOM 856 N N . LEU A 1 117 ? -6.627 -4.998 8.496 1.00 90.94 117 LEU A N 1
ATOM 857 C CA . LEU A 1 117 ? -7.534 -5.029 9.626 1.00 90.94 117 LEU A CA 1
ATOM 858 C C . LEU A 1 117 ? -7.439 -3.703 10.387 1.00 90.94 117 LEU A C 1
ATOM 860 O O . LEU A 1 117 ? -6.385 -3.347 10.913 1.00 90.94 117 LEU A O 1
ATOM 864 N N . VAL A 1 118 ? -8.537 -2.948 10.443 1.00 91.00 118 VAL A N 1
ATOM 865 C CA . VAL A 1 118 ? -8.563 -1.659 11.150 1.00 91.00 118 VAL A CA 1
ATOM 866 C C . VAL A 1 118 ? -8.822 -1.893 12.632 1.00 91.00 118 VAL A C 1
ATOM 868 O O . VAL A 1 118 ? -9.920 -2.295 13.023 1.00 91.00 118 VAL A O 1
ATOM 871 N N . VAL A 1 119 ? -7.825 -1.600 13.461 1.00 90.50 119 VAL A N 1
ATOM 872 C CA . VAL A 1 119 ? -7.827 -1.919 14.892 1.00 90.50 119 VAL A CA 1
ATOM 873 C C . VAL A 1 119 ? -7.720 -0.629 15.709 1.00 90.50 119 VAL A C 1
ATOM 875 O O . VAL A 1 119 ? -6.881 0.218 15.400 1.00 90.50 119 VAL A O 1
ATOM 878 N N . PRO A 1 120 ? -8.556 -0.425 16.742 1.00 89.50 120 PRO A N 1
ATOM 879 C CA . PRO A 1 120 ? -8.387 0.700 17.654 1.00 89.50 120 PRO A CA 1
ATOM 880 C C . PRO A 1 120 ? -7.158 0.502 18.554 1.00 89.50 120 PRO A C 1
ATOM 882 O O . PRO A 1 120 ? -6.814 -0.618 18.938 1.00 89.50 120 PRO A O 1
ATOM 885 N N . ARG A 1 121 ? -6.492 1.597 18.917 1.00 88.31 121 ARG A N 1
ATOM 886 C CA . ARG A 1 121 ? -5.227 1.589 19.670 1.00 88.31 121 ARG A CA 1
ATOM 887 C C . ARG A 1 121 ? -5.264 0.802 20.985 1.00 88.31 121 ARG A C 1
ATOM 889 O O . ARG A 1 121 ? -4.256 0.216 21.380 1.00 88.31 121 ARG A O 1
ATOM 896 N N . ASP A 1 122 ? -6.403 0.777 21.672 1.00 87.31 122 ASP A N 1
ATOM 897 C CA . ASP A 1 122 ? -6.580 0.055 22.939 1.00 87.31 122 ASP A CA 1
ATOM 898 C C . ASP A 1 122 ? -6.352 -1.455 22.790 1.00 87.31 122 ASP A C 1
ATOM 900 O O . ASP A 1 122 ? -5.859 -2.090 23.716 1.00 87.31 122 ASP A O 1
ATOM 904 N N . LYS A 1 123 ? -6.624 -2.016 21.609 1.00 85.06 123 LYS A N 1
ATOM 905 C CA . LYS A 1 123 ? -6.376 -3.430 21.289 1.00 85.06 123 LYS A CA 1
ATOM 906 C C . LYS A 1 123 ? -4.925 -3.747 20.948 1.00 85.06 123 LYS A C 1
ATOM 908 O O . LYS A 1 123 ? -4.533 -4.904 21.021 1.00 85.06 123 LYS A O 1
ATOM 913 N N . LEU A 1 124 ? -4.133 -2.737 20.597 1.00 85.50 124 LEU A N 1
ATOM 914 C CA . LEU A 1 124 ? -2.710 -2.890 20.281 1.00 85.50 124 LEU A CA 1
ATOM 915 C C . LEU A 1 124 ? -1.810 -2.674 21.501 1.00 85.50 124 LEU A C 1
ATOM 917 O O . LEU A 1 124 ? -0.623 -2.961 21.441 1.00 85.50 124 LEU A O 1
ATOM 921 N N . THR A 1 125 ? -2.357 -2.152 22.603 1.00 83.94 125 THR A N 1
ATOM 922 C CA . THR A 1 125 ? -1.565 -1.729 23.770 1.00 83.94 125 THR A CA 1
ATOM 923 C C . THR A 1 125 ? -0.984 -2.913 24.549 1.00 83.94 125 THR A C 1
ATOM 925 O O . THR A 1 125 ? 0.070 -2.773 25.164 1.00 83.94 125 THR A O 1
ATOM 928 N N . ASP A 1 126 ? -1.646 -4.070 24.492 1.00 81.25 126 ASP A N 1
ATOM 929 C CA . ASP A 1 126 ? -1.205 -5.300 25.159 1.00 81.25 126 ASP A CA 1
ATOM 930 C C . ASP A 1 126 ? -0.152 -6.079 24.345 1.00 81.25 126 ASP A C 1
ATOM 932 O O . ASP A 1 126 ? 0.424 -7.040 24.851 1.00 81.25 126 ASP A O 1
ATOM 936 N N . LEU A 1 127 ? 0.111 -5.677 23.095 1.00 82.25 127 LEU A N 1
ATOM 937 C CA . LEU A 1 127 ? 1.108 -6.304 22.228 1.00 82.25 127 LEU A CA 1
ATOM 938 C C . LEU A 1 127 ? 2.444 -5.571 22.332 1.00 82.25 127 LEU A C 1
ATOM 940 O O . LEU A 1 127 ? 2.503 -4.346 22.218 1.00 82.25 127 LEU A O 1
ATOM 944 N N . GLU A 1 128 ? 3.535 -6.320 22.492 1.00 80.19 128 GLU A N 1
ATOM 945 C CA . GLU A 1 128 ? 4.873 -5.734 22.534 1.00 80.19 128 GLU A CA 1
ATOM 946 C C . GLU A 1 128 ? 5.312 -5.302 21.119 1.00 80.19 128 GLU A C 1
ATOM 948 O O . GLU A 1 128 ? 5.371 -6.142 20.209 1.00 80.19 128 GLU A O 1
ATOM 953 N N . PRO A 1 129 ? 5.614 -4.005 20.890 1.00 82.69 129 PRO A N 1
ATOM 954 C CA . PRO A 1 129 ? 6.069 -3.545 19.588 1.00 82.69 129 PRO A CA 1
ATOM 955 C C . PRO A 1 129 ? 7.449 -4.120 19.265 1.00 82.69 129 PRO A C 1
ATOM 957 O O . PRO A 1 129 ? 8.409 -3.933 20.012 1.00 82.69 129 PRO A O 1
ATOM 960 N N . GLY A 1 130 ? 7.559 -4.792 18.124 1.00 87.00 130 GLY A N 1
ATOM 961 C CA . GLY A 1 130 ? 8.832 -5.239 17.578 1.00 87.00 130 GLY A CA 1
ATOM 962 C C . GLY A 1 130 ? 9.593 -4.122 16.859 1.00 87.00 130 GLY A C 1
ATOM 963 O O . GLY A 1 130 ? 9.164 -2.969 16.780 1.00 87.00 130 GLY A O 1
ATOM 964 N N . GLU A 1 131 ? 10.736 -4.486 16.280 1.00 90.12 131 GLU A N 1
ATOM 965 C CA . GLU A 1 131 ? 11.513 -3.577 15.438 1.00 90.12 131 GLU A CA 1
ATOM 966 C C . GLU A 1 131 ? 10.728 -3.175 14.182 1.00 90.12 131 GLU A C 1
ATOM 968 O O . GLU A 1 131 ? 9.998 -3.985 13.601 1.00 90.12 131 GLU A O 1
ATOM 973 N N . GLN A 1 132 ? 10.897 -1.920 13.762 1.00 92.56 132 GLN A N 1
ATOM 974 C CA . GLN A 1 132 ? 10.313 -1.406 12.530 1.00 92.56 132 GLN A CA 1
ATOM 975 C C . GLN A 1 132 ? 10.928 -2.100 11.3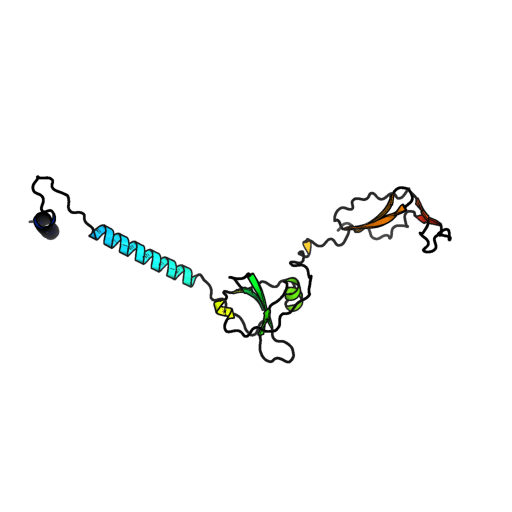06 1.00 92.56 132 GLN A C 1
ATOM 977 O O . GLN A 1 132 ? 12.146 -2.225 11.199 1.00 92.56 132 GLN A O 1
ATOM 982 N N . ILE A 1 133 ? 10.084 -2.502 10.356 1.00 92.69 133 ILE A N 1
ATOM 983 C CA . ILE A 1 133 ? 10.489 -3.224 9.146 1.00 92.69 133 ILE A CA 1
ATOM 984 C C . ILE A 1 133 ? 10.017 -2.523 7.868 1.00 92.69 133 ILE A C 1
ATOM 986 O O . ILE A 1 133 ? 9.043 -1.768 7.856 1.00 92.69 133 ILE A O 1
ATOM 990 N N . GLY A 1 134 ? 10.704 -2.815 6.763 1.00 92.94 134 GLY A N 1
ATOM 991 C CA . GLY A 1 134 ? 10.292 -2.462 5.405 1.00 92.94 134 GLY A CA 1
ATOM 992 C C . GLY A 1 134 ? 11.401 -1.834 4.562 1.00 92.94 134 GLY A C 1
ATOM 993 O O . GLY A 1 134 ? 12.531 -1.642 5.007 1.00 92.94 134 GLY A O 1
ATOM 994 N N . ILE A 1 135 ? 11.064 -1.526 3.311 1.00 94.56 135 ILE A N 1
ATOM 995 C CA . ILE A 1 135 ? 11.982 -0.984 2.304 1.00 94.56 135 ILE A CA 1
ATOM 996 C C . ILE A 1 135 ? 11.822 0.534 2.222 1.00 94.56 135 ILE A C 1
ATOM 998 O O . ILE A 1 135 ? 10.748 1.036 1.883 1.00 94.56 135 ILE A O 1
ATOM 1002 N N . LEU A 1 136 ? 12.888 1.277 2.524 1.00 93.81 136 LEU A N 1
ATOM 1003 C CA . LEU A 1 136 ? 12.887 2.737 2.427 1.00 93.81 136 LEU A CA 1
ATOM 1004 C C . LEU A 1 136 ? 12.604 3.182 0.988 1.00 93.81 136 LEU A C 1
ATOM 1006 O O . LEU A 1 136 ? 13.136 2.607 0.042 1.00 93.81 136 LEU A O 1
ATOM 1010 N N . GLN A 1 137 ? 11.794 4.234 0.836 1.00 91.19 137 GLN A N 1
ATOM 1011 C CA . GLN A 1 137 ? 11.409 4.802 -0.466 1.00 91.19 137 GLN A CA 1
ATOM 1012 C C . GLN A 1 137 ? 10.680 3.826 -1.406 1.00 91.19 137 GLN A C 1
ATOM 1014 O O . GLN A 1 137 ? 10.567 4.092 -2.604 1.00 91.19 137 GLN A O 1
ATOM 1019 N N . ALA A 1 138 ? 10.148 2.712 -0.891 1.00 92.44 13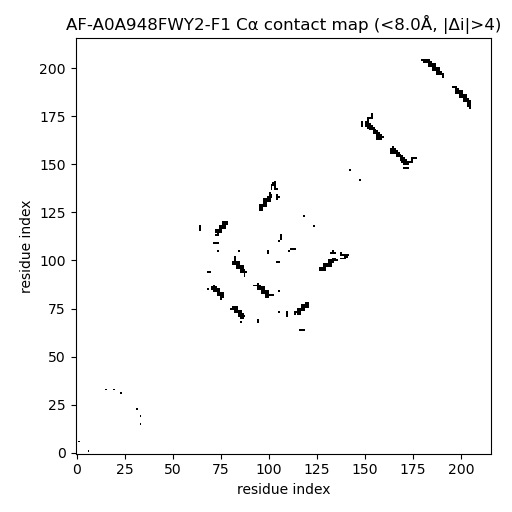8 ALA A N 1
ATOM 1020 C CA . ALA A 1 138 ? 9.204 1.930 -1.670 1.00 92.44 138 ALA A CA 1
ATOM 1021 C C . ALA A 1 138 ? 7.934 2.762 -1.945 1.00 92.44 138 ALA A C 1
ATOM 1023 O O . ALA A 1 138 ? 7.554 3.606 -1.124 1.00 92.44 138 ALA A O 1
ATOM 1024 N N . PRO A 1 139 ? 7.262 2.537 -3.086 1.00 87.81 139 PRO A N 1
ATOM 1025 C CA . PRO A 1 139 ? 6.008 3.208 -3.392 1.00 87.81 139 PRO A CA 1
ATOM 1026 C C . PRO A 1 139 ? 4.992 3.034 -2.260 1.00 87.81 139 PRO A C 1
ATOM 1028 O O . PRO A 1 139 ? 4.852 1.948 -1.703 1.00 87.81 139 PRO A O 1
ATOM 1031 N N . ALA A 1 140 ? 4.256 4.096 -1.936 1.00 81.75 140 ALA A N 1
ATOM 1032 C CA . ALA A 1 140 ? 3.240 4.043 -0.887 1.00 81.75 140 ALA A CA 1
ATOM 1033 C C . ALA A 1 140 ? 2.039 3.165 -1.265 1.00 81.75 140 ALA A C 1
ATOM 1035 O O . ALA A 1 140 ? 1.334 2.698 -0.384 1.00 81.75 140 ALA A O 1
ATOM 1036 N N . THR A 1 141 ? 1.779 2.945 -2.556 1.00 83.69 141 THR A N 1
ATOM 1037 C CA . THR A 1 141 ? 0.751 2.019 -3.045 1.00 83.69 141 THR A CA 1
ATOM 1038 C C . THR A 1 141 ? 1.148 1.569 -4.450 1.00 83.69 141 THR A C 1
ATOM 1040 O O . THR A 1 141 ? 1.285 2.423 -5.334 1.00 83.69 141 THR A O 1
ATOM 1043 N N . PRO A 1 142 ? 1.380 0.269 -4.687 1.00 87.94 142 PRO A N 1
ATOM 1044 C CA . PRO A 1 142 ? 1.635 -0.219 -6.032 1.00 87.94 142 PRO A CA 1
ATOM 1045 C C . PRO A 1 142 ? 0.345 -0.148 -6.867 1.00 87.94 142 PRO A C 1
ATOM 1047 O O . PRO A 1 142 ? -0.755 -0.296 -6.330 1.00 87.94 142 PRO A O 1
ATOM 1050 N N . PRO A 1 143 ? 0.441 0.092 -8.186 1.00 87.75 143 PRO A N 1
ATOM 1051 C CA . PRO A 1 143 ? -0.729 0.039 -9.051 1.00 87.75 143 PRO A CA 1
ATOM 1052 C C . PRO A 1 143 ? -1.295 -1.391 -9.108 1.00 87.75 143 PRO A C 1
ATOM 1054 O O . PRO A 1 143 ? -0.533 -2.356 -9.014 1.00 87.75 143 PRO A O 1
ATOM 1057 N N . PRO A 1 144 ? -2.611 -1.554 -9.336 1.00 86.19 144 PRO A N 1
ATOM 1058 C CA . PRO A 1 144 ? -3.189 -2.868 -9.590 1.00 86.19 144 PRO A CA 1
ATOM 1059 C C . PRO A 1 144 ? -2.626 -3.458 -10.888 1.00 86.19 144 PRO A C 1
ATOM 1061 O O . PRO A 1 144 ? -2.189 -2.725 -11.778 1.00 86.19 144 PRO A O 1
ATOM 1064 N N . VAL A 1 145 ? -2.720 -4.780 -11.050 1.00 85.75 145 VAL A N 1
ATOM 1065 C CA . VAL A 1 145 ? -2.224 -5.489 -12.247 1.00 85.75 145 VAL A CA 1
ATOM 1066 C C . VAL A 1 145 ? -2.810 -4.913 -13.546 1.00 85.75 145 VAL A C 1
ATOM 1068 O O . VAL A 1 145 ? -2.102 -4.764 -14.537 1.00 85.75 145 VAL A O 1
ATOM 1071 N N . SER A 1 146 ? -4.079 -4.494 -13.533 1.00 87.31 146 SER A N 1
ATOM 1072 C CA . SER A 1 146 ? -4.754 -3.847 -14.672 1.00 87.31 146 SER A CA 1
ATOM 1073 C C . SER A 1 146 ? -4.217 -2.444 -15.011 1.00 87.31 146 SER A C 1
ATOM 1075 O O . SER A 1 146 ? -4.449 -1.926 -16.108 1.00 87.31 146 SER A O 1
ATOM 1077 N N . GLY A 1 147 ? -3.499 -1.814 -14.081 1.00 87.69 147 GLY A N 1
ATOM 1078 C CA . GLY A 1 147 ? -2.816 -0.535 -14.258 1.00 87.69 147 GLY A CA 1
ATOM 1079 C C . GLY A 1 147 ? -1.423 -0.656 -14.877 1.00 87.69 147 GLY A C 1
ATOM 1080 O O . GLY A 1 147 ? -0.868 0.360 -15.294 1.00 87.69 147 GLY A O 1
ATOM 1081 N N . LEU A 1 148 ? -0.858 -1.863 -14.970 1.00 89.19 148 LEU A N 1
ATOM 1082 C CA . LEU A 1 148 ? 0.479 -2.070 -15.520 1.00 89.19 148 LEU A CA 1
ATOM 1083 C C . LEU A 1 148 ? 0.484 -1.893 -17.044 1.00 89.19 148 LEU A C 1
ATOM 1085 O O . LEU A 1 148 ? -0.381 -2.399 -17.759 1.00 89.19 148 LEU A O 1
ATOM 1089 N N . ILE A 1 149 ? 1.485 -1.171 -17.548 1.00 89.94 149 ILE A N 1
ATOM 1090 C CA . ILE A 1 149 ? 1.704 -0.972 -18.983 1.00 89.94 149 ILE A CA 1
ATOM 1091 C C . ILE A 1 149 ? 2.874 -1.867 -19.405 1.00 89.94 149 ILE A C 1
ATOM 1093 O O . ILE A 1 149 ? 4.036 -1.533 -19.188 1.00 89.94 149 ILE A O 1
ATOM 1097 N N . GLY A 1 150 ? 2.555 -3.025 -19.986 1.00 86.44 150 GLY A N 1
ATOM 1098 C CA . GLY A 1 150 ? 3.545 -4.003 -20.459 1.00 86.44 150 GLY A CA 1
ATOM 1099 C C . GLY A 1 150 ? 4.094 -3.738 -21.867 1.00 86.44 150 GLY A C 1
ATOM 1100 O O . GLY A 1 150 ? 4.944 -4.486 -22.334 1.00 86.44 150 GLY A O 1
ATOM 1101 N N . SER A 1 151 ? 3.608 -2.705 -22.558 1.00 85.12 151 SER A N 1
ATOM 1102 C CA . SER A 1 151 ? 3.953 -2.385 -23.949 1.00 85.12 151 SER A CA 1
ATOM 1103 C C . SER A 1 151 ? 4.135 -0.874 -24.154 1.00 85.12 151 SER A C 1
ATOM 1105 O O . SER A 1 151 ? 4.154 -0.109 -23.193 1.00 85.12 151 SER A O 1
ATOM 1107 N N . GLY A 1 152 ? 4.335 -0.435 -25.402 1.00 85.19 152 GLY A N 1
ATOM 1108 C CA . GLY A 1 152 ? 4.379 0.992 -25.747 1.00 85.19 152 GLY A CA 1
ATOM 1109 C C . GLY A 1 152 ? 5.522 1.768 -25.088 1.00 85.19 152 GLY A C 1
ATOM 1110 O O . GLY A 1 152 ? 5.392 2.948 -24.753 1.00 85.19 152 GLY A O 1
ATOM 1111 N N . TRP A 1 153 ? 6.655 1.090 -24.910 1.00 90.44 153 TRP A N 1
ATOM 1112 C CA . TRP A 1 153 ? 7.921 1.716 -24.565 1.00 90.44 153 TRP A CA 1
ATOM 1113 C C . TRP A 1 153 ? 8.469 2.424 -25.800 1.00 90.44 153 TRP A C 1
ATOM 1115 O O . TRP A 1 153 ? 8.728 1.806 -26.829 1.00 90.44 153 TRP A O 1
ATOM 1125 N N . THR A 1 154 ? 8.651 3.732 -25.692 1.00 91.88 154 THR A N 1
ATOM 1126 C CA . THR A 1 154 ? 9.253 4.563 -26.736 1.00 91.88 154 THR A CA 1
ATOM 1127 C C . THR A 1 154 ? 10.451 5.290 -26.155 1.00 91.88 154 THR A C 1
ATOM 1129 O O . THR A 1 154 ? 10.338 5.906 -25.093 1.00 91.88 154 THR A O 1
ATOM 1132 N N . ALA A 1 155 ? 11.583 5.239 -26.851 1.00 91.62 155 ALA A N 1
ATOM 1133 C CA . ALA A 1 155 ? 12.791 5.956 -26.479 1.00 91.62 155 ALA A CA 1
ATOM 1134 C C . ALA A 1 155 ? 13.125 6.974 -27.575 1.00 91.62 155 ALA A C 1
ATOM 1136 O O . ALA A 1 155 ? 13.271 6.615 -28.741 1.00 91.62 155 ALA A O 1
ATOM 1137 N N . CYS A 1 156 ? 13.210 8.247 -27.203 1.00 89.81 156 CYS A N 1
ATOM 1138 C CA . CYS A 1 156 ? 13.540 9.343 -28.103 1.00 89.81 156 CYS A CA 1
ATOM 1139 C C . CYS A 1 156 ? 14.928 9.875 -27.758 1.00 89.81 156 CYS A C 1
ATOM 1141 O O . CYS A 1 156 ? 15.145 10.366 -26.648 1.00 89.81 156 CYS A O 1
ATOM 1143 N N . SER A 1 157 ? 15.847 9.805 -28.714 1.00 88.56 157 SER A N 1
ATOM 1144 C CA . SER A 1 157 ? 17.085 10.580 -28.706 1.00 88.56 157 SER A CA 1
ATOM 1145 C C . SER A 1 157 ? 16.876 11.888 -29.468 1.00 88.56 157 SER A C 1
A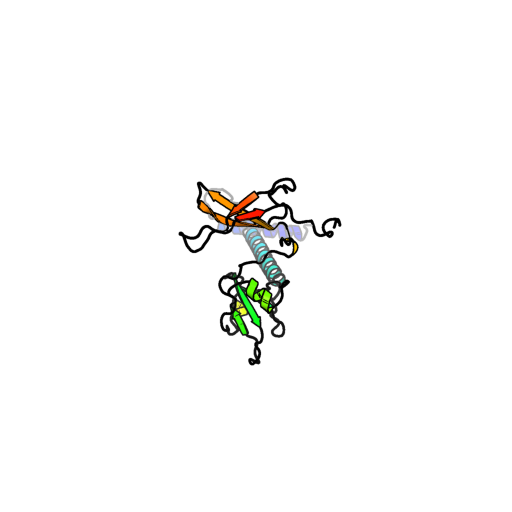TOM 1147 O O . SER A 1 157 ? 16.016 11.972 -30.347 1.00 88.56 157 SER A O 1
ATOM 1149 N N . GLY A 1 158 ? 17.654 12.917 -29.147 1.00 83.62 158 GLY A N 1
ATOM 1150 C CA . GLY A 1 158 ? 17.568 14.191 -29.849 1.00 83.62 158 GLY A CA 1
ATOM 1151 C C . GLY A 1 158 ? 18.830 15.026 -29.726 1.00 83.62 158 GLY A C 1
ATOM 1152 O O . GLY A 1 158 ? 19.695 14.772 -28.887 1.00 83.62 158 GLY A O 1
ATOM 1153 N N . GLU A 1 159 ? 18.883 16.057 -30.556 1.00 83.31 159 GLU A N 1
ATOM 1154 C CA . GLU A 1 159 ? 19.937 17.059 -30.588 1.00 83.31 159 GLU A CA 1
ATOM 1155 C C . GLU A 1 159 ? 19.288 18.446 -30.627 1.00 83.31 159 GLU A C 1
ATOM 1157 O O . GLU A 1 159 ? 18.256 18.637 -31.277 1.00 83.31 159 GLU A O 1
ATOM 1162 N N . VAL A 1 160 ? 19.868 19.415 -29.921 1.00 78.44 160 VAL A N 1
ATOM 1163 C CA . VAL A 1 160 ? 19.451 20.820 -29.983 1.00 78.44 160 VAL A CA 1
ATOM 1164 C C . VAL A 1 160 ? 20.670 21.656 -30.348 1.00 78.44 160 VAL A C 1
ATOM 1166 O O . VAL A 1 160 ? 21.583 21.817 -29.545 1.00 78.44 160 VAL A O 1
ATOM 1169 N N . GLY A 1 161 ? 20.681 22.182 -31.576 1.00 79.19 161 GLY A N 1
ATOM 1170 C CA . GLY A 1 161 ? 21.726 23.088 -32.058 1.00 79.19 161 GLY A CA 1
ATOM 1171 C C . GLY A 1 161 ? 23.130 22.478 -32.133 1.00 79.19 161 GLY A C 1
ATOM 1172 O O . GLY A 1 161 ? 24.082 23.175 -31.797 1.00 79.19 161 GLY A O 1
ATOM 1173 N N . GLY A 1 162 ? 23.278 21.211 -32.536 1.00 75.81 162 GLY A N 1
ATOM 1174 C CA . GLY A 1 162 ? 24.583 20.534 -32.597 1.00 75.81 162 GLY A CA 1
ATOM 1175 C C . GLY A 1 162 ? 24.899 19.660 -31.382 1.00 75.81 162 GLY A C 1
ATOM 1176 O O . GLY A 1 162 ? 25.814 18.845 -31.439 1.00 75.81 162 GLY A O 1
ATOM 1177 N N . THR A 1 163 ? 24.161 19.813 -30.277 1.00 77.38 163 THR A N 1
ATOM 1178 C CA . THR A 1 163 ? 24.477 19.155 -29.000 1.00 77.38 163 THR A CA 1
ATOM 1179 C C . THR A 1 163 ? 23.453 18.085 -28.650 1.00 77.38 163 THR A C 1
ATOM 1181 O O . THR A 1 163 ? 22.248 18.354 -28.611 1.00 77.38 163 THR A O 1
ATOM 1184 N N . SER A 1 164 ? 23.924 16.871 -28.351 1.00 80.25 164 SER A N 1
ATOM 1185 C CA . SER A 1 164 ? 23.057 15.777 -27.900 1.00 80.25 164 SER A CA 1
ATOM 1186 C C . SER A 1 164 ? 22.361 16.131 -26.577 1.00 80.25 164 SER A C 1
ATOM 1188 O O . SER A 1 164 ? 22.991 16.623 -25.642 1.00 80.25 164 SER A O 1
ATOM 1190 N N . VAL A 1 165 ? 21.046 15.899 -26.489 1.00 83.50 165 VAL A N 1
ATOM 1191 C CA . VAL A 1 165 ? 20.236 16.224 -25.291 1.00 83.50 165 VAL A CA 1
ATOM 1192 C C . VAL A 1 165 ? 19.835 14.992 -24.468 1.00 83.50 165 VAL A C 1
ATOM 1194 O O . VAL A 1 165 ? 18.973 15.073 -23.594 1.00 83.50 165 VAL A O 1
ATOM 1197 N N . GLY A 1 166 ? 20.477 13.849 -24.721 1.00 84.50 166 GLY A N 1
ATOM 1198 C CA . GLY A 1 166 ? 20.251 12.594 -24.004 1.00 84.50 166 GLY A CA 1
ATOM 1199 C C . GLY A 1 166 ? 19.045 11.789 -24.502 1.00 84.50 166 GLY A C 1
ATOM 1200 O O . GLY A 1 166 ? 18.548 11.984 -25.614 1.00 84.50 166 GLY A O 1
ATOM 1201 N N . LEU A 1 167 ? 18.600 10.844 -23.668 1.00 89.62 167 LEU A N 1
ATOM 1202 C CA . LEU A 1 167 ? 17.524 9.898 -23.968 1.00 89.62 167 LEU A CA 1
ATOM 1203 C C . LEU A 1 167 ? 16.280 10.207 -23.130 1.00 89.62 167 LEU A C 1
ATOM 1205 O O . LEU A 1 167 ? 16.346 10.268 -21.902 1.00 89.62 167 LEU A O 1
ATOM 1209 N N . ARG A 1 168 ? 15.122 10.331 -23.780 1.00 90.69 168 ARG A N 1
ATOM 1210 C CA . ARG A 1 168 ? 13.818 10.377 -23.109 1.00 90.69 168 ARG A CA 1
ATOM 1211 C C . ARG A 1 168 ? 13.078 9.070 -23.342 1.00 90.69 168 ARG A C 1
ATOM 1213 O O . ARG A 1 168 ? 12.727 8.759 -24.476 1.00 90.69 168 ARG A O 1
ATOM 1220 N N . VAL A 1 169 ? 12.778 8.353 -22.266 1.00 92.19 169 VAL A N 1
ATOM 1221 C CA . VAL A 1 169 ? 11.934 7.155 -22.308 1.00 92.19 169 VAL A CA 1
ATOM 1222 C C . VAL A 1 169 ? 10.519 7.523 -21.880 1.00 92.19 169 VAL A C 1
ATOM 1224 O O . VAL A 1 169 ? 10.317 8.262 -20.916 1.00 92.19 169 VAL A O 1
ATOM 1227 N N . ARG A 1 170 ? 9.531 7.011 -22.606 1.00 91.25 170 ARG A N 1
ATOM 1228 C CA . ARG A 1 170 ? 8.115 7.109 -22.263 1.00 91.25 170 ARG A CA 1
ATOM 1229 C C . ARG A 1 170 ? 7.492 5.724 -22.347 1.00 91.25 170 ARG A C 1
ATOM 1231 O O . ARG A 1 170 ? 7.745 4.995 -23.300 1.00 91.25 170 ARG A O 1
ATOM 1238 N N . VAL A 1 171 ? 6.660 5.407 -21.363 1.00 90.88 171 VAL A N 1
ATOM 1239 C CA . VAL A 1 171 ? 5.856 4.183 -21.310 1.00 90.88 171 VAL A CA 1
ATOM 1240 C C . VAL A 1 171 ? 4.395 4.605 -21.344 1.00 90.88 171 VAL A C 1
ATOM 1242 O O . VAL A 1 171 ? 3.961 5.403 -20.512 1.00 90.88 171 VAL A O 1
ATOM 1245 N N . SER A 1 172 ? 3.656 4.160 -22.353 1.00 89.62 172 SER A N 1
ATOM 1246 C CA . SER A 1 172 ? 2.271 4.575 -22.593 1.00 89.62 172 SER A CA 1
ATOM 1247 C C . SER A 1 172 ? 1.526 3.473 -23.331 1.00 89.62 172 SER A C 1
ATOM 1249 O O . SER A 1 172 ? 2.113 2.822 -24.184 1.00 89.62 172 SER A O 1
ATOM 1251 N N . ARG A 1 173 ? 0.230 3.288 -23.052 1.00 87.44 173 ARG A N 1
ATOM 1252 C CA . ARG A 1 173 ? -0.604 2.328 -23.801 1.00 87.44 173 ARG A CA 1
ATOM 1253 C C . ARG A 1 173 ? -0.685 2.691 -25.282 1.00 87.44 173 ARG A C 1
ATOM 1255 O O . ARG A 1 173 ? -0.609 1.812 -26.128 1.00 87.44 173 ARG A O 1
ATOM 1262 N N . ASP A 1 174 ? -0.763 3.989 -25.558 1.00 86.62 174 ASP A N 1
ATOM 1263 C CA . ASP A 1 174 ? -0.754 4.551 -26.902 1.00 86.62 174 ASP A CA 1
ATOM 1264 C C . ASP A 1 174 ? 0.617 5.190 -27.168 1.00 86.62 174 ASP A C 1
ATOM 1266 O O . ASP A 1 174 ? 0.917 6.253 -26.590 1.00 86.62 174 ASP A O 1
ATOM 1270 N N . PRO A 1 175 ? 1.479 4.562 -27.994 1.00 82.00 175 PRO A N 1
ATOM 1271 C CA . PRO A 1 175 ? 2.749 5.146 -28.398 1.00 82.00 175 PRO A CA 1
ATOM 1272 C C . PRO A 1 175 ? 2.505 6.498 -29.067 1.00 82.00 175 PRO A C 1
ATOM 1274 O O . PRO A 1 175 ? 1.677 6.624 -29.961 1.00 82.00 175 PRO A O 1
ATOM 1277 N N . GLN A 1 176 ? 3.240 7.525 -28.647 1.00 83.50 176 GLN A N 1
ATOM 1278 C CA . GLN A 1 176 ? 3.128 8.875 -29.220 1.00 83.50 176 GLN A CA 1
ATOM 1279 C C . GLN A 1 176 ? 4.113 9.076 -30.383 1.00 83.50 176 GLN A C 1
ATOM 1281 O O . GLN A 1 176 ? 4.655 10.162 -30.573 1.00 83.50 176 GLN A O 1
ATOM 1286 N N . VAL A 1 177 ? 4.398 8.001 -31.120 1.00 86.94 177 VAL A N 1
ATOM 1287 C CA . VAL A 1 177 ? 5.361 7.962 -32.225 1.00 86.94 177 VAL A CA 1
ATOM 1288 C C . VAL A 1 177 ? 4.715 7.303 -33.435 1.00 86.94 177 VAL A C 1
ATOM 1290 O O . VAL A 1 177 ? 3.898 6.396 -33.290 1.00 86.94 177 VAL A O 1
ATOM 1293 N N . VAL A 1 178 ? 5.095 7.753 -34.628 1.00 85.88 178 VAL A N 1
ATOM 1294 C CA . VAL A 1 178 ? 4.629 7.178 -35.893 1.00 85.88 178 VAL A CA 1
ATOM 1295 C C . VAL A 1 178 ? 5.801 6.436 -36.539 1.00 85.88 178 VAL A C 1
ATOM 1297 O O . VAL A 1 178 ? 6.838 7.060 -36.781 1.00 85.88 178 VAL A O 1
ATOM 1300 N N . PRO A 1 179 ? 5.683 5.122 -36.812 1.00 84.81 179 PRO A N 1
ATOM 1301 C CA . PRO A 1 179 ? 6.716 4.380 -37.525 1.00 84.81 179 PRO A CA 1
ATOM 1302 C C . PRO A 1 179 ? 6.985 5.009 -38.891 1.00 84.81 179 PRO A C 1
ATOM 1304 O O . PRO A 1 179 ? 6.050 5.356 -39.609 1.00 84.81 179 PRO A O 1
ATOM 1307 N N . THR A 1 180 ? 8.259 5.157 -39.249 1.00 87.69 180 THR A N 1
ATOM 1308 C CA . THR A 1 180 ? 8.664 5.753 -40.530 1.00 87.69 180 THR A CA 1
ATOM 1309 C C . THR A 1 180 ? 9.561 4.773 -41.299 1.00 87.69 180 THR A C 1
ATOM 1311 O O . THR A 1 180 ? 10.776 4.946 -41.314 1.00 87.69 180 THR A O 1
ATOM 1314 N N . PRO A 1 181 ? 8.985 3.703 -41.883 1.00 84.69 181 PRO A N 1
ATOM 1315 C CA . PRO A 1 181 ? 9.752 2.600 -42.473 1.00 84.69 181 PRO A CA 1
ATOM 1316 C C . PRO A 1 181 ? 10.603 3.035 -43.674 1.00 84.69 181 PRO A C 1
ATOM 1318 O O . PRO A 1 181 ? 11.709 2.545 -43.881 1.00 84.69 181 PRO A O 1
ATOM 1321 N N . ASP A 1 182 ? 10.114 4.026 -44.419 1.00 87.81 182 ASP A N 1
ATOM 1322 C CA . ASP A 1 182 ? 10.746 4.536 -45.637 1.00 87.81 182 ASP A CA 1
ATOM 1323 C C . ASP A 1 182 ? 11.801 5.624 -45.369 1.00 87.81 182 ASP A C 1
ATOM 1325 O O . ASP A 1 182 ? 12.309 6.248 -46.303 1.00 87.81 182 ASP A O 1
ATOM 1329 N N . VAL A 1 183 ? 12.118 5.897 -44.098 1.00 89.1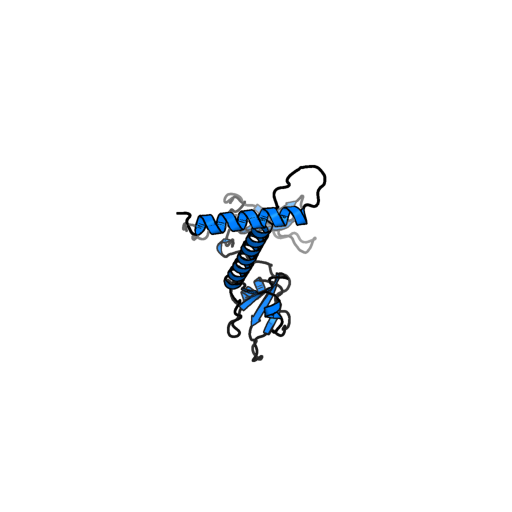9 183 VAL A N 1
ATOM 1330 C CA . VAL A 1 183 ? 13.094 6.917 -43.704 1.00 89.19 183 VAL A CA 1
ATOM 1331 C C . VAL A 1 183 ? 14.289 6.270 -43.023 1.00 89.19 183 VAL A C 1
ATOM 1333 O O . VAL A 1 183 ? 14.165 5.487 -42.085 1.00 89.19 183 VAL A O 1
ATOM 1336 N N . SER A 1 184 ? 15.473 6.668 -43.476 1.00 90.44 184 SER A N 1
ATOM 1337 C CA . SER A 1 184 ? 16.745 6.321 -42.855 1.00 90.44 184 SER A CA 1
ATOM 1338 C C . SER A 1 184 ? 17.440 7.572 -42.329 1.00 90.44 184 SER A C 1
ATOM 1340 O O . SER A 1 184 ? 17.460 8.599 -43.012 1.00 90.44 184 SER A O 1
ATOM 1342 N N . LEU A 1 185 ? 18.051 7.479 -41.151 1.00 89.38 185 LEU A N 1
ATOM 1343 C CA . LEU A 1 185 ? 18.819 8.558 -40.538 1.00 89.38 185 LEU A CA 1
ATOM 1344 C C . LEU A 1 185 ? 20.290 8.170 -40.460 1.00 89.38 185 LEU A C 1
ATOM 1346 O O . LEU A 1 185 ? 20.631 7.092 -39.979 1.00 89.38 185 LEU A O 1
ATOM 1350 N N . VAL A 1 186 ? 21.170 9.068 -40.894 1.00 89.88 186 VAL A N 1
ATOM 1351 C CA . VAL A 1 186 ? 22.602 8.946 -40.620 1.00 89.88 186 VAL A CA 1
ATOM 1352 C C . VAL A 1 186 ? 22.866 9.582 -39.266 1.00 89.88 186 VAL A C 1
ATOM 1354 O O . VAL A 1 186 ? 22.518 10.740 -39.045 1.00 89.88 186 VAL A O 1
ATOM 1357 N N . VAL A 1 187 ? 23.476 8.825 -38.366 1.00 88.44 187 VAL A N 1
ATOM 1358 C CA . VAL A 1 187 ? 23.871 9.299 -37.042 1.00 88.44 187 VAL A CA 1
ATOM 1359 C C . VAL A 1 187 ? 25.363 9.098 -36.858 1.00 88.44 187 VAL A C 1
ATOM 1361 O O . VAL A 1 187 ? 25.964 8.201 -37.446 1.00 88.44 187 VAL A O 1
ATOM 1364 N N . ARG A 1 188 ? 25.969 9.919 -36.012 1.00 87.56 188 ARG A N 1
ATOM 1365 C CA . ARG A 1 188 ? 27.347 9.734 -35.573 1.00 87.56 188 ARG A CA 1
ATOM 1366 C C . ARG A 1 188 ? 27.325 9.368 -34.098 1.00 87.56 188 ARG A C 1
ATOM 1368 O O . ARG A 1 188 ? 26.657 10.041 -33.316 1.00 87.56 188 ARG A 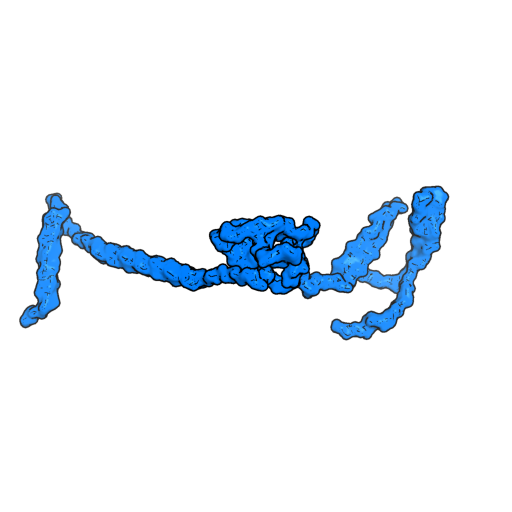O 1
ATOM 1375 N N . ALA A 1 189 ? 28.011 8.293 -33.728 1.00 86.44 189 ALA A N 1
ATOM 1376 C CA . ALA A 1 189 ? 28.209 7.974 -32.323 1.00 86.44 189 ALA A CA 1
ATOM 1377 C C . ALA A 1 189 ? 29.018 9.093 -31.660 1.00 86.44 189 ALA A C 1
ATOM 1379 O O . ALA A 1 189 ? 29.948 9.625 -32.260 1.00 86.44 189 ALA A O 1
ATOM 1380 N N . VAL A 1 190 ? 28.656 9.456 -30.434 1.00 81.94 190 VAL A N 1
ATOM 1381 C CA . VAL A 1 190 ? 29.456 10.386 -29.635 1.00 81.94 190 VAL A CA 1
ATOM 1382 C C . VAL A 1 190 ? 30.692 9.630 -29.146 1.00 81.94 190 VAL A C 1
ATOM 1384 O O . VAL A 1 190 ? 30.548 8.543 -28.589 1.00 81.94 190 VAL A O 1
ATOM 1387 N N . SER A 1 191 ? 31.881 10.175 -29.408 1.00 81.62 191 SER A N 1
ATOM 1388 C CA . SER A 1 191 ? 33.139 9.685 -28.838 1.00 81.62 191 SER A CA 1
ATOM 1389 C C . SER A 1 191 ? 33.348 10.296 -27.452 1.00 81.62 191 SER A C 1
ATOM 1391 O O . SER A 1 191 ? 32.979 11.451 -27.232 1.00 81.62 191 SER A O 1
ATOM 1393 N N . ASP A 1 192 ? 33.942 9.534 -26.531 1.00 81.19 192 ASP A N 1
ATOM 1394 C CA . ASP A 1 192 ? 34.398 10.064 -25.239 1.00 81.19 192 ASP A CA 1
ATOM 1395 C C . ASP A 1 192 ? 35.634 10.971 -25.401 1.00 81.19 192 ASP A C 1
ATOM 1397 O O . ASP A 1 192 ? 35.883 11.831 -24.554 1.00 81.19 192 ASP A O 1
ATOM 1401 N N . ASP A 1 193 ? 36.391 10.805 -26.493 1.00 83.38 193 ASP A N 1
ATOM 1402 C CA . ASP A 1 193 ? 37.513 11.670 -26.858 1.00 83.38 193 ASP A CA 1
ATOM 1403 C C . ASP A 1 193 ? 37.025 12.806 -27.784 1.00 83.38 193 ASP A C 1
ATOM 1405 O O . ASP A 1 193 ? 36.534 12.524 -28.883 1.00 83.38 193 ASP A O 1
ATOM 1409 N N . PRO A 1 194 ? 37.138 14.087 -27.376 1.00 76.62 194 PRO A N 1
ATOM 1410 C CA . PRO A 1 194 ? 36.695 15.224 -28.181 1.00 76.62 194 PRO A CA 1
ATOM 1411 C C . PRO A 1 194 ? 37.483 15.409 -29.486 1.00 76.62 194 PRO A C 1
ATOM 1413 O O . PRO A 1 194 ? 36.975 16.075 -30.391 1.00 76.62 194 PRO A O 1
ATOM 1416 N N . ASP A 1 195 ? 38.688 14.842 -29.590 1.00 82.62 195 ASP A N 1
ATOM 1417 C CA . ASP A 1 195 ? 39.532 14.923 -30.785 1.00 82.62 195 ASP A CA 1
ATOM 1418 C C . ASP A 1 195 ? 39.304 13.738 -31.747 1.00 82.62 195 ASP A C 1
ATOM 1420 O O . ASP A 1 195 ? 39.781 13.756 -32.887 1.00 82.62 195 ASP A O 1
ATOM 1424 N N . GLU A 1 196 ? 38.546 12.717 -31.328 1.00 87.12 196 GLU A N 1
ATOM 1425 C CA . GLU A 1 196 ? 38.215 11.552 -32.149 1.00 87.12 196 GLU A CA 1
ATOM 1426 C C . GLU A 1 196 ? 36.843 11.709 -32.817 1.00 87.12 196 GLU A C 1
ATOM 1428 O O . GLU A 1 196 ? 35.790 11.790 -32.177 1.00 87.12 196 GLU A O 1
ATOM 1433 N N . GLU A 1 197 ? 36.834 11.695 -34.151 1.00 82.31 197 GLU A N 1
ATOM 1434 C CA . GLU A 1 197 ? 35.587 11.643 -34.903 1.00 82.31 197 GLU A CA 1
ATOM 1435 C C . GLU A 1 197 ? 34.868 10.309 -34.672 1.00 82.31 197 GLU A C 1
ATOM 1437 O O . GLU A 1 197 ? 35.324 9.245 -35.089 1.00 82.31 197 GLU A O 1
ATOM 1442 N N . GLY A 1 198 ? 33.683 10.375 -34.065 1.00 85.50 198 GLY A N 1
ATOM 1443 C CA . GLY A 1 198 ? 32.882 9.187 -33.811 1.00 85.50 198 GLY A CA 1
ATOM 1444 C C . GLY A 1 198 ? 32.455 8.449 -35.084 1.00 85.50 198 GLY A C 1
ATOM 1445 O O . GLY A 1 198 ? 32.305 9.034 -36.165 1.00 85.50 198 GLY A O 1
ATOM 1446 N N . THR A 1 199 ? 32.225 7.143 -34.938 1.00 91.56 199 THR A N 1
ATOM 1447 C CA . THR A 1 199 ? 31.797 6.266 -36.036 1.00 91.56 199 THR A CA 1
ATOM 1448 C C . THR A 1 199 ? 30.414 6.664 -36.548 1.00 91.56 199 THR A C 1
ATOM 1450 O O . THR A 1 199 ? 29.501 6.948 -35.769 1.00 91.56 199 THR A O 1
ATOM 1453 N N . VAL A 1 200 ? 30.250 6.664 -37.869 1.00 92.12 200 VAL A N 1
ATOM 1454 C CA . VAL A 1 200 ? 28.983 6.982 -38.534 1.00 92.12 200 VAL A CA 1
ATOM 1455 C C . VAL A 1 200 ? 28.173 5.705 -38.757 1.00 92.12 200 VAL A C 1
ATOM 1457 O O . VAL A 1 200 ? 28.680 4.728 -39.304 1.00 92.12 200 VAL A O 1
ATOM 1460 N N . TYR A 1 201 ? 26.901 5.736 -38.368 1.00 91.19 201 TYR A N 1
ATOM 1461 C CA . TYR A 1 201 ? 25.932 4.657 -38.536 1.00 91.19 201 TYR A CA 1
ATOM 1462 C C . TYR A 1 201 ? 24.748 5.125 -39.383 1.00 91.19 201 TYR A C 1
ATOM 1464 O O . TYR A 1 201 ? 24.343 6.285 -39.330 1.00 91.19 201 TYR A O 1
ATOM 1472 N N . LEU A 1 202 ? 24.154 4.198 -40.132 1.00 91.25 202 LEU A N 1
ATOM 1473 C CA . LEU A 1 202 ? 22.870 4.395 -40.798 1.00 91.25 202 LEU A CA 1
ATOM 1474 C C . LEU A 1 202 ? 21.795 3.636 -40.016 1.00 91.25 202 LEU A C 1
ATOM 1476 O O . LEU A 1 202 ? 21.838 2.410 -39.929 1.00 91.25 202 LEU A O 1
ATOM 1480 N N . ILE A 1 203 ? 20.831 4.362 -39.462 1.00 89.62 203 ILE A N 1
ATOM 1481 C CA . ILE A 1 203 ? 19.639 3.803 -38.823 1.00 89.62 203 ILE A CA 1
ATOM 1482 C C . ILE A 1 203 ? 18.536 3.714 -39.880 1.00 89.62 203 ILE A C 1
ATOM 1484 O O . ILE A 1 203 ? 18.214 4.706 -40.529 1.00 89.62 203 ILE A O 1
ATOM 1488 N N . SER A 1 204 ? 17.950 2.531 -40.048 1.00 87.81 204 SER A N 1
ATOM 1489 C CA . SER A 1 204 ? 16.808 2.266 -40.938 1.00 87.81 204 SER A CA 1
ATOM 1490 C C . SER A 1 204 ? 15.873 1.239 -40.290 1.00 87.81 204 SER A C 1
ATOM 1492 O O . SER A 1 204 ? 16.226 0.685 -39.244 1.00 87.81 204 SER A O 1
ATOM 1494 N N . GLU A 1 205 ? 14.684 1.003 -40.860 1.00 84.69 205 GLU A N 1
ATOM 1495 C CA . GLU A 1 205 ? 13.771 -0.029 -40.348 1.00 84.69 205 GLU A CA 1
ATOM 1496 C C . GLU A 1 205 ? 14.485 -1.390 -40.312 1.00 84.69 205 GLU A C 1
ATOM 1498 O O . GLU A 1 205 ? 15.012 -1.868 -41.318 1.00 84.69 205 GLU A O 1
ATOM 1503 N N . SER A 1 206 ? 14.517 -2.023 -39.139 1.00 76.81 206 SER A N 1
ATOM 1504 C CA . SER A 1 206 ? 14.934 -3.416 -39.038 1.00 76.81 206 SER A CA 1
ATOM 1505 C C . SER A 1 206 ? 13.822 -4.308 -39.589 1.00 76.81 206 SER A C 1
ATOM 1507 O O . SER A 1 206 ? 12.640 -4.049 -39.365 1.00 76.81 206 SER A O 1
ATOM 1509 N N . ALA A 1 207 ? 14.176 -5.375 -40.311 1.00 58.66 207 ALA A N 1
ATOM 1510 C CA . ALA A 1 207 ? 13.193 -6.347 -40.783 1.00 58.66 207 ALA A CA 1
ATOM 1511 C C . ALA A 1 207 ? 12.325 -6.818 -39.600 1.00 58.66 207 ALA A C 1
ATOM 1513 O O . ALA A 1 207 ? 12.850 -7.369 -38.630 1.00 58.66 207 ALA A O 1
ATOM 1514 N N . ARG A 1 208 ? 11.010 -6.559 -39.652 1.00 61.00 208 ARG A N 1
ATOM 1515 C CA . ARG A 1 208 ? 10.080 -6.943 -38.580 1.00 61.00 208 ARG A CA 1
ATOM 1516 C C . ARG A 1 208 ? 10.166 -8.449 -38.329 1.00 61.00 208 ARG A C 1
ATOM 1518 O O . ARG A 1 208 ? 10.038 -9.239 -39.264 1.00 61.00 208 ARG A O 1
ATOM 1525 N N . GLY A 1 209 ? 10.341 -8.843 -37.067 1.00 45.97 209 GLY A N 1
ATOM 1526 C CA . GLY A 1 209 ? 10.056 -10.207 -36.625 1.00 45.97 209 GLY A CA 1
ATOM 1527 C C . GLY A 1 209 ? 8.568 -10.511 -36.824 1.00 45.97 209 GLY A C 1
ATOM 1528 O O . GLY A 1 209 ? 7.722 -9.648 -36.606 1.00 45.97 209 GLY A O 1
ATOM 1529 N N . ALA A 1 210 ? 8.251 -11.719 -37.279 1.00 43.53 210 ALA A N 1
ATOM 1530 C CA . ALA A 1 210 ? 6.950 -12.137 -37.804 1.00 43.53 210 ALA A CA 1
ATOM 1531 C C . ALA A 1 210 ? 5.779 -12.220 -36.790 1.00 43.53 210 ALA A C 1
ATOM 1533 O O . ALA A 1 210 ? 4.718 -12.725 -37.153 1.00 43.53 210 ALA A O 1
ATOM 1534 N N . ASP A 1 211 ? 5.921 -11.720 -35.559 1.00 50.22 211 ASP A N 1
ATOM 1535 C CA . ASP A 1 211 ? 5.016 -12.074 -34.451 1.00 50.22 211 ASP A CA 1
ATOM 1536 C C . ASP A 1 211 ? 3.980 -11.002 -34.054 1.00 50.22 211 ASP A C 1
ATOM 1538 O O . ASP A 1 211 ? 3.076 -11.294 -33.275 1.00 50.22 211 ASP A O 1
ATOM 1542 N N . ASP A 1 212 ? 4.003 -9.800 -34.640 1.00 52.78 212 ASP A N 1
ATOM 1543 C CA . ASP A 1 212 ? 3.014 -8.742 -34.329 1.00 52.78 212 ASP A CA 1
ATOM 1544 C C . ASP A 1 212 ? 1.688 -8.868 -35.115 1.00 52.78 212 ASP A C 1
ATOM 1546 O O . ASP A 1 212 ? 0.807 -8.012 -35.027 1.00 52.78 212 ASP A O 1
ATOM 1550 N N . ALA A 1 213 ? 1.508 -9.942 -35.892 1.00 40.44 213 ALA A N 1
ATOM 1551 C CA . ALA A 1 213 ? 0.324 -10.165 -36.727 1.00 40.44 213 ALA A CA 1
ATOM 1552 C C . ALA A 1 213 ? -0.802 -10.967 -36.045 1.00 40.44 213 ALA A C 1
ATOM 1554 O O . ALA A 1 213 ? -1.667 -11.502 -36.744 1.00 40.44 213 ALA A O 1
ATOM 1555 N N . GLN A 1 214 ? -0.831 -11.072 -34.712 1.00 34.81 214 GLN A N 1
ATOM 1556 C CA . GLN A 1 214 ? -1.923 -11.761 -34.021 1.00 34.81 214 GLN A CA 1
ATOM 1557 C C . GLN A 1 214 ? -2.721 -10.804 -33.121 1.00 34.81 214 GLN A C 1
ATOM 1559 O O . GLN A 1 214 ? -2.188 -10.318 -32.124 1.00 34.81 214 GLN A O 1
ATOM 1564 N N . PRO A 1 215 ? -4.001 -10.527 -33.443 1.00 41.12 215 PRO A N 1
ATOM 1565 C CA . PRO A 1 215 ? -4.860 -9.752 -32.560 1.00 41.12 215 PRO A CA 1
ATOM 1566 C C . PRO A 1 215 ? -5.118 -10.557 -31.278 1.00 41.12 215 PRO A C 1
ATOM 1568 O O . PRO A 1 215 ? -5.517 -11.723 -31.349 1.00 41.12 215 PRO A O 1
ATOM 1571 N N . ARG A 1 216 ? -4.883 -9.937 -30.119 1.00 38.28 216 ARG A N 1
ATOM 1572 C CA . ARG A 1 216 ? -5.451 -10.357 -28.833 1.00 38.28 216 ARG A CA 1
ATOM 1573 C C . ARG A 1 216 ? -6.578 -9.415 -28.452 1.00 38.28 216 ARG A C 1
ATOM 1575 O O . ARG A 1 216 ? -6.387 -8.194 -28.637 1.00 38.28 216 ARG A O 1
#

Nearest PDB structures (foldseek):
  7uxa-assembly1_D  TM=2.252E-01  e=6.599E+00  Homo sapiens

Radius of gyration: 40.63 Å; Cα contacts (8 Å, |Δi|>4): 221; chains: 1; bounding box: 114×58×93 Å

pLDDT: mean 81.7, std 13.05, range [34.81, 97.69]

Secondary structure (DSSP, 8-state):
---HHHHHHHHHHHHHHHHHHHHS--TT--------HHHHHHHHHHHHHHHHHHHHHHHHHS------TTS-EEEEETTT--EEEEEPPTT-SS-EEEEBS-HHHHHHHH-TTPPPEEE-HHHHTTSPB---BS-TT--SSPPPGGG---S-EEEEEEEETTEEEEEEEEE-SS-S----TT--EEEEPPPSSTTS-PPEEEE-PPPPPTTTT---

Solvent-accessible surface area (backbone atoms only — not comparable to full-atom values): 13762 Å² total; per-residue (Å²): 130,87,49,76,64,56,54,52,52,52,50,52,49,55,52,49,55,53,51,44,65,70,69,61,74,69,92,79,85,72,87,71,79,76,79,65,61,66,60,57,52,53,50,50,52,54,51,52,50,50,52,54,51,50,54,53,52,54,56,66,68,54,69,81,80,78,81,58,82,91,51,73,41,45,36,28,30,66,83,79,67,51,39,30,35,36,41,67,48,9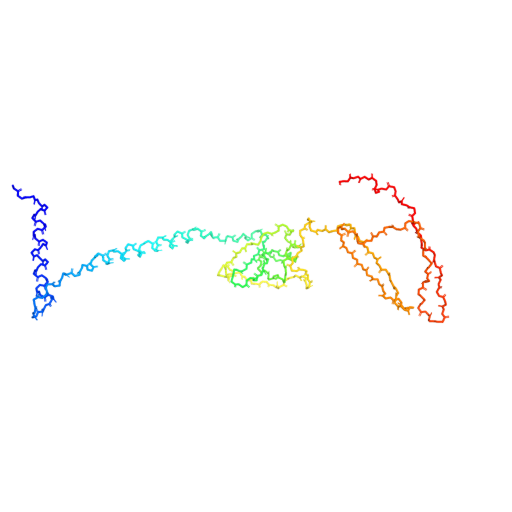7,95,47,99,56,67,29,42,18,40,39,82,35,55,44,41,50,27,74,74,71,34,84,86,66,70,69,44,75,37,56,61,80,75,52,67,85,51,64,73,44,71,76,45,65,62,86,90,56,56,73,66,75,76,57,79,90,68,60,74,92,52,37,74,44,77,46,72,51,67,62,94,92,39,78,72,55,78,48,76,46,76,34,89,69,59,95,70,77,91,60,69,94,50,68,48,81,46,63,47,85,50,95,47,91,88,49,85,40,62,76,44,78,48,57,66,69,83,76,72,90,74,85,83,65,92,128

Sequence (216 aa):
MATKKDLVEAYSFSRRRLVTAFVSGAPGGREVEPARPGRAVIGGIAIAVLLLAGAAVLKIIGSPVDLDPDEAQLISEKESGADYVLISTQGEDELRLRPVINITSAMLLLGADIEPLVVPRDKLTDLEPGEQIGILQAPATPPPVSGLIGSGWTACSGEVGGTSVGLRVRVSRDPQVVPTPDVSLVVRAVSDDPDEEGTVYLISESARGADDAQPR

Mean predicted aligned error: 15.15 Å

Foldseek 3Di:
DDDPVNVVVVVVVVVLVVVQVVPVPDDDDDRDRPDPCVVVVVVVVVVVVVVVVVVVVVVVVPDPQDDDLVDWAWEAAQPPRWIWTFDDDVPRPGTATATEPAVVFVCVVRNVPGDYRYDYVVVCPPGDYDYHDDDPPDDRHDDPPVPDQPDQWDKDWDDDPNHTPDIDIDGDNDHPDDDDQVDKDWDFDDDPDPVDGGDIDIDHDDDDDPPPPDDD